Protein AF-A0A2N2RG75-F1 (afdb_monomer_lite)

Foldseek 3Di:
DLLLLLVLLQLLQWADPPQDDQTDGVDDPVVNVVSVVSNVVVLVVLQVVLVVLVVCVVPVPPAFPPLVVLSVQLNVLSVQLVVLVVVPGRLNDLVSQLSNQLSVLSNLLSVLLNVLSVVVRPFPDFDPDPLLVVLVVLLSVLRSLVSSCSSVVSVVPRCSLVVSVVSVVVNLVSLVVLLVLLVVVVDPVLVVLSVQSVVLSVVLVVLSVVCVPDPDRDSVSSSSNSVSSSSNSSSSSNSVSVVRRPPPPPDPDPPPPPDDD

Secondary structure (DSSP, 8-state):
-HHHHHHHHHHHTEE--TTTSPPEE-S-HHHHHHHHHHHHHHHHHHHHHHHHHHHHHHHSPSPPTTHHHHHHHHHHHHHHHHHHGGG-GGG--HHHHHHHHHHHHHHHHHHHHHHHHHHTTT-------SHHHHHHHHHHHHHHHHHHHHHHGGGT--THHHHHHHHHHHHHHHHHHHHHHHHHTT-GGGHHHHHHHHHHHHHHHHHHHHHHH-SS--HHHHHHHHHHHHHHHHHHHHHHHHHTTS---------------

pLDDT: mean 83.81, std 12.92, range [46.47, 97.31]

Radius of gyration: 21.05 Å; chains: 1; bounding box: 67×43×65 Å

Sequence (261 aa):
MAILAASVLLRLSTVVDGGTVPGQSMLPTAAEHTVRMIHRFAATGMGLLGLLAAVFWWRARPLPPGAGAAVAGLLSATVMLAAIGPLTPGYRFTVVTVANVAGGSLLLMFCWWLRESMAVATRTDRSRGVFPFRAFSVFLIHVASGATASALAMGDVRWTAFIHVGTAVPAILIAGGVLRDAHGHGRAAMSSHVAALSLLLPAQILLGLALLVLSTRPVWLGFLHATVSPLLIAALVSVEVRGTGNGNKPWPRPPSPEGPH

Structure (mmCIF, N/CA/C/O backbone):
data_AF-A0A2N2RG75-F1
#
_entry.id   AF-A0A2N2RG75-F1
#
loop_
_atom_site.group_PDB
_atom_site.id
_atom_site.type_symbol
_atom_site.label_atom_id
_atom_site.label_alt_id
_atom_site.label_comp_id
_atom_site.label_asym_id
_atom_site.label_entity_id
_atom_site.label_seq_id
_atom_site.pdbx_PDB_ins_code
_atom_site.Cartn_x
_atom_site.Cartn_y
_atom_site.Cartn_z
_atom_site.occupancy
_atom_site.B_iso_or_equiv
_atom_site.auth_seq_id
_atom_site.auth_comp_id
_atom_site.auth_asym_id
_atom_site.auth_atom_id
_atom_site.pdbx_PDB_model_num
ATOM 1 N N . MET A 1 1 ? 5.087 -6.578 6.071 1.00 81.69 1 MET A N 1
ATOM 2 C CA . MET A 1 1 ? 6.038 -5.765 5.276 1.00 81.69 1 MET A CA 1
ATOM 3 C C . MET A 1 1 ? 6.901 -6.572 4.321 1.00 81.69 1 MET A C 1
ATOM 5 O O . MET A 1 1 ? 6.987 -6.165 3.172 1.00 81.69 1 MET A O 1
ATOM 9 N N . ALA A 1 2 ? 7.469 -7.716 4.726 1.00 81.12 2 ALA A N 1
ATOM 10 C CA . ALA A 1 2 ? 8.324 -8.533 3.852 1.00 81.12 2 ALA A CA 1
ATOM 11 C C . ALA A 1 2 ? 7.711 -8.846 2.470 1.00 81.12 2 ALA A C 1
ATOM 13 O O . ALA A 1 2 ? 8.384 -8.685 1.460 1.00 81.12 2 ALA A O 1
ATOM 14 N N . ILE A 1 3 ? 6.420 -9.204 2.408 1.00 84.62 3 ILE A N 1
ATOM 15 C CA . ILE A 1 3 ? 5.739 -9.533 1.143 1.00 84.62 3 ILE A CA 1
ATOM 16 C C . ILE A 1 3 ? 5.705 -8.361 0.147 1.00 84.62 3 ILE A C 1
ATOM 18 O O . ILE A 1 3 ? 5.951 -8.554 -1.043 1.00 84.62 3 ILE A O 1
ATOM 22 N N . LEU A 1 4 ? 5.445 -7.146 0.649 1.00 83.44 4 LEU A N 1
ATOM 23 C CA . LEU A 1 4 ? 5.349 -5.921 -0.144 1.00 83.44 4 LEU A CA 1
ATOM 24 C C . LEU A 1 4 ? 6.735 -5.461 -0.574 1.00 83.44 4 LEU A C 1
ATOM 26 O O . LEU A 1 4 ? 6.925 -5.170 -1.746 1.00 83.44 4 LEU A O 1
ATOM 30 N N . ALA A 1 5 ? 7.711 -5.477 0.338 1.00 86.31 5 ALA A N 1
ATOM 31 C CA . ALA A 1 5 ? 9.099 -5.164 0.014 1.00 86.31 5 ALA A CA 1
ATOM 32 C C . ALA A 1 5 ? 9.640 -6.110 -1.072 1.00 86.31 5 ALA A C 1
ATOM 34 O O . ALA A 1 5 ? 10.159 -5.653 -2.086 1.00 86.31 5 ALA A O 1
ATOM 35 N N . ALA A 1 6 ? 9.431 -7.422 -0.923 1.00 85.56 6 ALA A N 1
ATOM 36 C CA . ALA A 1 6 ? 9.818 -8.406 -1.932 1.00 85.56 6 ALA A CA 1
ATOM 37 C C . ALA A 1 6 ? 9.113 -8.161 -3.278 1.00 85.56 6 ALA A C 1
ATOM 39 O O . ALA A 1 6 ? 9.756 -8.179 -4.325 1.00 85.56 6 ALA A O 1
ATOM 40 N N . SER A 1 7 ? 7.807 -7.866 -3.260 1.00 85.25 7 SER A N 1
ATOM 41 C CA . SER A 1 7 ? 7.043 -7.569 -4.479 1.00 85.25 7 SER A CA 1
ATOM 42 C C . SER A 1 7 ? 7.520 -6.291 -5.175 1.00 85.25 7 SER A C 1
ATOM 44 O O . SER A 1 7 ? 7.630 -6.266 -6.399 1.00 85.25 7 SER A O 1
ATOM 46 N N . VAL A 1 8 ? 7.802 -5.231 -4.414 1.00 86.31 8 VAL A N 1
ATOM 47 C CA . VAL A 1 8 ? 8.316 -3.956 -4.928 1.00 86.31 8 VAL A CA 1
ATOM 48 C C . VAL A 1 8 ? 9.700 -4.155 -5.531 1.00 86.31 8 VAL A C 1
ATOM 50 O O . VAL A 1 8 ? 9.941 -3.678 -6.637 1.00 86.31 8 VAL A O 1
ATOM 53 N N . LEU A 1 9 ? 10.585 -4.882 -4.845 1.00 87.19 9 LEU A N 1
ATOM 54 C CA . LEU A 1 9 ? 11.937 -5.146 -5.325 1.00 87.19 9 LEU A CA 1
ATOM 55 C C . LEU A 1 9 ? 11.921 -5.937 -6.637 1.00 87.19 9 LEU A C 1
ATOM 57 O O . LEU A 1 9 ? 12.573 -5.522 -7.591 1.00 87.19 9 LEU A O 1
ATOM 61 N N . LEU A 1 10 ? 11.129 -7.014 -6.723 1.00 85.44 10 LEU A N 1
ATOM 62 C CA . LEU A 1 10 ? 10.968 -7.782 -7.965 1.00 85.44 10 LEU A CA 1
ATOM 63 C C . LEU A 1 10 ? 10.432 -6.909 -9.103 1.00 85.44 10 LEU A C 1
ATOM 65 O O . LEU A 1 10 ? 10.919 -6.993 -10.223 1.00 85.44 10 LEU A O 1
ATOM 69 N N . ARG A 1 11 ? 9.445 -6.050 -8.829 1.00 85.69 11 ARG A N 1
ATOM 70 C CA . ARG A 1 11 ? 8.863 -5.171 -9.850 1.00 85.69 11 ARG A CA 1
ATOM 71 C C . ARG A 1 11 ? 9.862 -4.136 -10.356 1.00 85.69 11 ARG A C 1
ATOM 73 O O . ARG A 1 11 ? 10.005 -3.973 -11.558 1.00 85.69 11 ARG A O 1
ATOM 80 N N . LEU A 1 12 ? 10.527 -3.421 -9.449 1.00 85.25 12 LEU A N 1
ATOM 81 C CA . LEU A 1 12 ? 11.439 -2.331 -9.812 1.00 85.25 12 LEU A CA 1
ATOM 82 C C . LEU A 1 12 ? 12.745 -2.821 -10.442 1.00 85.25 12 LEU A C 1
ATOM 84 O O . LEU A 1 12 ? 13.434 -2.034 -11.079 1.00 85.25 12 LEU A O 1
ATOM 88 N N . SER A 1 13 ? 13.079 -4.097 -10.259 1.00 84.31 13 SER A N 1
ATOM 89 C CA . SER A 1 13 ? 14.212 -4.740 -10.922 1.00 84.31 13 SER A CA 1
ATOM 90 C C . SER A 1 13 ? 13.837 -5.437 -12.230 1.00 84.31 13 SER A C 1
ATOM 92 O O . SER A 1 13 ? 14.721 -5.986 -12.871 1.00 84.31 13 SER A O 1
ATOM 94 N N . THR A 1 14 ? 12.567 -5.434 -12.648 1.00 83.25 14 THR A N 1
ATOM 95 C CA . THR A 1 14 ? 12.168 -6.030 -13.930 1.00 83.25 14 THR A CA 1
ATOM 96 C C . THR A 1 14 ? 12.194 -4.982 -15.040 1.00 83.25 14 THR A C 1
ATOM 98 O O . THR A 1 14 ? 11.589 -3.919 -14.897 1.00 83.25 14 THR A O 1
ATOM 101 N N . VAL A 1 15 ? 12.833 -5.306 -16.164 1.00 77.31 15 VAL A N 1
ATOM 102 C CA . VAL A 1 15 ? 12.809 -4.515 -17.404 1.00 77.31 15 VAL A CA 1
ATOM 103 C C . VAL A 1 15 ? 12.063 -5.276 -18.491 1.00 77.31 15 VAL A C 1
ATOM 105 O O . VAL A 1 15 ? 12.163 -6.498 -18.583 1.00 77.31 15 VAL A O 1
ATOM 108 N N . VAL A 1 16 ? 11.279 -4.558 -19.294 1.00 72.75 16 VAL A N 1
ATOM 109 C CA . VAL A 1 16 ? 10.494 -5.122 -20.397 1.00 72.75 16 VAL A CA 1
ATOM 110 C C . VAL A 1 16 ? 11.107 -4.659 -21.716 1.00 72.75 16 VAL A C 1
ATOM 112 O O . VAL A 1 16 ? 11.019 -3.481 -22.046 1.00 72.75 16 VAL A O 1
ATOM 115 N N . ASP A 1 17 ? 11.692 -5.582 -22.478 1.00 63.16 17 ASP A N 1
ATOM 116 C CA . ASP A 1 17 ? 12.144 -5.309 -23.846 1.00 63.16 17 ASP A CA 1
ATOM 117 C C . ASP A 1 17 ? 10.945 -5.345 -24.800 1.00 63.16 17 ASP A C 1
ATOM 119 O O . ASP A 1 17 ? 10.459 -6.415 -25.174 1.00 63.16 17 ASP A O 1
ATOM 123 N N . GLY A 1 18 ? 10.433 -4.166 -25.168 1.00 58.06 18 GLY A N 1
ATOM 124 C CA . GLY A 1 18 ? 9.682 -3.937 -26.412 1.00 58.06 18 GLY A CA 1
ATOM 125 C C . GLY A 1 18 ? 8.426 -4.783 -26.685 1.00 58.06 18 GLY A C 1
ATOM 126 O O . GLY A 1 18 ? 7.936 -4.778 -27.809 1.00 58.06 18 GLY A O 1
ATOM 127 N N . GLY A 1 19 ? 7.881 -5.500 -25.698 1.00 54.41 19 GLY A N 1
ATOM 128 C CA . GLY A 1 19 ? 6.573 -6.167 -25.768 1.00 54.41 19 GLY A CA 1
ATOM 129 C C . GLY A 1 19 ? 6.559 -7.645 -26.185 1.00 54.41 19 GLY A C 1
ATOM 130 O O . GLY A 1 19 ? 5.509 -8.275 -26.068 1.00 54.41 19 GLY A O 1
ATOM 131 N N . THR A 1 20 ? 7.679 -8.238 -26.609 1.00 53.88 20 THR A N 1
ATOM 132 C CA . THR A 1 20 ? 7.712 -9.644 -27.083 1.00 53.88 20 THR A CA 1
ATOM 133 C C . THR A 1 20 ? 8.411 -10.610 -26.127 1.00 53.88 20 THR A C 1
ATOM 135 O O . THR A 1 20 ? 8.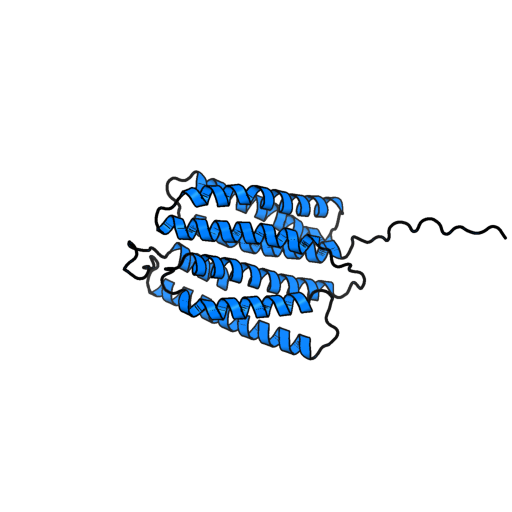051 -11.789 -26.070 1.00 53.88 20 THR A O 1
ATOM 138 N N . VAL A 1 21 ? 9.348 -10.132 -25.306 1.00 56.47 21 VAL A N 1
ATOM 139 C CA . VAL A 1 21 ? 10.108 -10.966 -24.364 1.00 56.47 21 VAL A CA 1
ATOM 140 C C . VAL A 1 21 ? 9.504 -10.833 -22.956 1.00 56.47 21 VAL A C 1
ATOM 142 O O . VAL A 1 21 ? 9.125 -9.733 -22.549 1.00 56.47 21 VAL A O 1
ATOM 145 N N . PRO A 1 22 ? 9.323 -11.930 -22.188 1.00 62.91 22 PRO A N 1
ATOM 146 C CA . PRO A 1 22 ? 8.977 -11.814 -20.769 1.00 62.91 22 PRO A CA 1
ATOM 147 C C . PRO A 1 22 ? 9.988 -10.909 -20.053 1.00 62.91 22 PRO A C 1
ATOM 149 O O . PRO A 1 22 ? 11.185 -11.029 -20.296 1.00 62.91 22 PRO A O 1
ATOM 152 N N . GLY A 1 23 ? 9.501 -10.006 -19.193 1.00 67.50 23 GLY A N 1
ATOM 153 C CA . GLY A 1 23 ? 10.366 -9.045 -18.512 1.00 67.50 23 GLY A CA 1
ATOM 154 C C . GLY A 1 23 ? 11.535 -9.732 -17.803 1.00 67.50 23 GLY A C 1
ATOM 155 O O . GLY A 1 23 ? 11.329 -10.706 -17.072 1.00 67.50 23 GLY A O 1
ATOM 156 N N . GLN A 1 24 ? 12.748 -9.240 -18.047 1.00 77.81 24 GLN A N 1
ATOM 157 C CA . GLN A 1 24 ? 13.974 -9.769 -17.464 1.00 77.81 24 GLN A CA 1
ATOM 158 C C . GLN A 1 24 ? 14.266 -9.060 -16.143 1.00 77.81 24 GLN A C 1
ATOM 160 O O . GLN A 1 24 ? 14.177 -7.838 -16.033 1.00 77.81 24 GLN A O 1
ATOM 165 N N . SER A 1 25 ? 14.597 -9.845 -15.124 1.00 81.62 25 SER A N 1
ATOM 166 C CA . SER A 1 25 ? 15.040 -9.338 -13.828 1.00 81.62 25 SER A CA 1
ATOM 167 C C . SER A 1 25 ? 16.504 -8.903 -13.916 1.00 81.62 25 SER A C 1
ATOM 169 O O . SER A 1 25 ? 17.350 -9.645 -14.402 1.00 81.62 25 SER A O 1
ATOM 171 N N . MET A 1 26 ? 16.807 -7.713 -13.404 1.00 85.94 26 MET A N 1
ATOM 172 C CA . MET A 1 26 ? 18.164 -7.184 -13.237 1.00 85.94 26 MET A CA 1
ATOM 173 C C . MET A 1 26 ? 18.858 -7.713 -11.974 1.00 85.94 26 MET A C 1
ATOM 175 O O . MET A 1 26 ? 20.014 -7.380 -11.716 1.00 85.94 26 MET A O 1
ATOM 179 N N . LEU A 1 27 ? 18.159 -8.488 -11.138 1.00 86.00 27 LEU A N 1
ATOM 180 C CA . LEU A 1 27 ? 18.761 -9.085 -9.949 1.00 86.00 27 LEU A CA 1
ATOM 181 C C . LEU A 1 27 ? 19.634 -10.284 -10.334 1.00 86.00 27 LEU A C 1
ATOM 183 O O .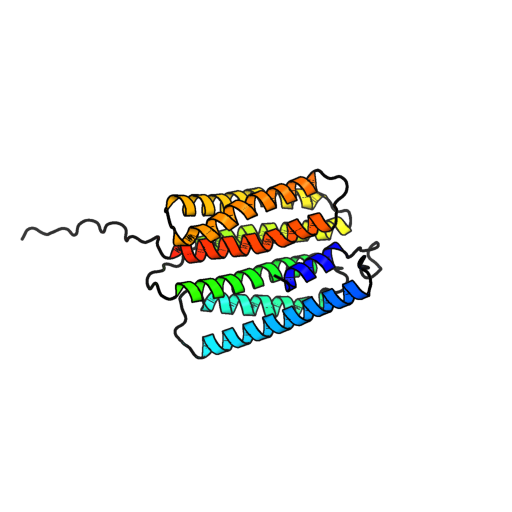 LEU A 1 27 ? 19.261 -11.050 -11.222 1.00 86.00 27 LEU A O 1
ATOM 187 N N . PRO A 1 28 ? 20.732 -10.537 -9.599 1.00 92.12 28 PRO A N 1
ATOM 188 C CA . PRO A 1 28 ? 21.422 -11.817 -9.673 1.00 92.12 28 PRO A CA 1
ATOM 189 C C . PRO A 1 28 ? 20.439 -12.973 -9.440 1.00 92.12 28 PRO A C 1
ATOM 191 O O . PRO A 1 28 ? 19.618 -12.906 -8.522 1.00 92.12 28 PRO A O 1
ATOM 194 N N . THR A 1 29 ? 20.545 -14.055 -10.213 1.00 89.25 29 THR A N 1
ATOM 195 C CA . THR A 1 29 ? 19.612 -15.199 -10.182 1.00 89.25 29 THR A CA 1
ATOM 196 C C . THR A 1 29 ? 19.368 -15.736 -8.766 1.00 89.25 29 THR A C 1
ATOM 198 O O . THR A 1 29 ? 18.226 -15.971 -8.375 1.00 89.25 29 THR A O 1
ATOM 201 N N . ALA A 1 30 ? 20.417 -15.851 -7.943 1.00 91.69 30 ALA A N 1
ATOM 202 C CA . ALA A 1 30 ? 20.289 -16.278 -6.547 1.00 91.69 30 ALA A CA 1
ATOM 203 C C . ALA A 1 30 ? 19.438 -15.311 -5.697 1.00 91.69 30 ALA A C 1
ATOM 205 O O . ALA A 1 30 ? 18.596 -15.747 -4.904 1.00 91.69 30 ALA A O 1
ATOM 206 N N . ALA A 1 31 ? 19.616 -13.999 -5.883 1.00 88.94 31 ALA A N 1
ATOM 207 C CA . ALA A 1 31 ? 18.832 -12.979 -5.194 1.00 88.94 31 ALA A CA 1
ATOM 208 C C . ALA A 1 31 ? 17.373 -13.001 -5.665 1.00 88.94 31 ALA A C 1
ATOM 210 O O . ALA A 1 31 ? 16.462 -12.988 -4.840 1.00 88.94 31 ALA A O 1
ATOM 211 N N . GLU A 1 32 ? 17.133 -13.121 -6.972 1.00 88.06 32 GLU A N 1
ATOM 212 C CA . GLU A 1 32 ? 15.783 -13.241 -7.523 1.00 88.06 32 GLU A CA 1
ATOM 213 C C . GLU A 1 32 ? 15.040 -14.462 -6.963 1.00 88.06 32 GLU A C 1
ATOM 215 O O . GLU A 1 32 ? 13.913 -14.329 -6.478 1.00 88.06 32 GLU A O 1
ATOM 220 N N . HIS A 1 33 ? 15.667 -15.644 -6.973 1.00 89.69 33 HIS A N 1
ATOM 221 C CA . HIS A 1 33 ? 15.074 -16.858 -6.407 1.00 89.69 33 HIS A CA 1
ATOM 222 C C . HIS A 1 33 ? 14.743 -16.691 -4.926 1.00 89.69 33 HIS A C 1
ATOM 224 O O . HIS A 1 33 ? 13.640 -17.044 -4.502 1.00 89.69 33 HIS A O 1
ATOM 230 N N . THR A 1 34 ? 15.659 -16.102 -4.155 1.00 91.00 34 THR A N 1
ATOM 231 C CA . THR A 1 34 ? 15.460 -15.836 -2.726 1.00 91.00 34 THR A CA 1
ATOM 232 C C . THR A 1 34 ? 14.274 -14.900 -2.501 1.00 91.00 34 THR A C 1
ATOM 234 O O . THR A 1 34 ? 13.379 -15.205 -1.714 1.00 91.00 34 THR A O 1
ATOM 237 N N . VAL A 1 35 ? 14.200 -13.786 -3.235 1.00 88.88 35 VAL A N 1
ATOM 238 C CA . VAL A 1 35 ? 13.108 -12.812 -3.094 1.00 88.88 35 VAL A CA 1
ATOM 239 C C . VAL A 1 35 ? 11.766 -13.421 -3.517 1.00 88.88 35 VAL A C 1
ATOM 241 O O . VAL A 1 35 ? 10.764 -13.237 -2.822 1.00 88.88 35 VAL A O 1
ATOM 244 N N . ARG A 1 36 ? 11.729 -14.205 -4.604 1.00 88.94 36 ARG A N 1
ATOM 245 C CA . ARG A 1 36 ? 10.525 -14.944 -5.024 1.00 88.94 36 ARG A CA 1
ATOM 246 C C . ARG A 1 36 ? 10.085 -15.956 -3.968 1.00 88.94 36 ARG A C 1
ATOM 248 O O . ARG A 1 36 ? 8.887 -16.079 -3.719 1.00 88.94 36 ARG A O 1
ATOM 255 N N . MET A 1 37 ? 11.026 -16.657 -3.337 1.00 92.19 37 MET A N 1
ATOM 256 C CA . MET A 1 37 ? 10.738 -17.609 -2.264 1.00 92.19 37 MET A CA 1
ATOM 257 C C . MET A 1 37 ? 10.154 -16.902 -1.036 1.00 92.19 37 MET A C 1
ATOM 259 O O . MET A 1 37 ? 9.091 -17.303 -0.565 1.00 92.19 37 MET A O 1
ATOM 263 N N . ILE A 1 38 ? 10.780 -15.810 -0.579 1.00 91.38 38 ILE A N 1
ATOM 264 C CA . ILE A 1 38 ? 10.284 -14.984 0.535 1.00 91.38 38 ILE A CA 1
ATOM 265 C C . ILE A 1 38 ? 8.869 -14.484 0.239 1.00 91.38 38 ILE A C 1
ATOM 267 O O . ILE A 1 38 ? 7.988 -14.574 1.094 1.00 91.38 38 ILE A O 1
ATOM 271 N N . HIS A 1 39 ? 8.631 -13.986 -0.977 1.00 89.38 39 HIS A N 1
ATOM 272 C CA . HIS A 1 39 ? 7.315 -13.511 -1.384 1.00 89.38 39 HIS A CA 1
ATOM 273 C C . HIS A 1 39 ? 6.266 -14.631 -1.342 1.00 89.38 39 HIS A C 1
ATOM 275 O O . HIS A 1 39 ? 5.213 -14.442 -0.740 1.00 89.38 39 HIS A O 1
ATOM 281 N N . ARG A 1 40 ? 6.558 -15.806 -1.921 1.00 89.69 40 ARG A N 1
ATOM 282 C CA . ARG A 1 40 ? 5.647 -16.966 -1.914 1.00 89.69 40 ARG A CA 1
ATOM 283 C C . ARG A 1 40 ? 5.345 -17.443 -0.499 1.00 89.69 40 ARG A C 1
ATOM 285 O O . ARG A 1 40 ? 4.183 -17.629 -0.160 1.00 89.69 40 ARG A O 1
ATOM 292 N N . PHE A 1 41 ? 6.373 -17.597 0.333 1.00 91.25 41 PHE A N 1
ATOM 293 C CA . PHE A 1 41 ? 6.205 -18.032 1.716 1.00 91.25 41 PHE A CA 1
ATOM 294 C C . PHE A 1 41 ? 5.343 -17.045 2.509 1.00 91.25 41 PHE A C 1
ATOM 296 O O . PHE A 1 41 ? 4.394 -17.443 3.183 1.00 91.25 41 PHE A O 1
ATOM 303 N N . ALA A 1 42 ? 5.617 -15.745 2.367 1.00 89.62 42 ALA A N 1
ATOM 304 C CA . ALA A 1 42 ? 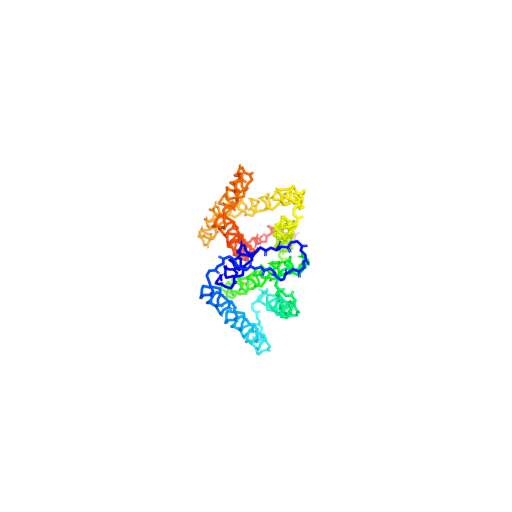4.816 -14.711 3.001 1.00 89.62 42 ALA A CA 1
ATOM 305 C C . ALA A 1 42 ? 3.371 -14.693 2.471 1.00 89.62 42 ALA A C 1
ATOM 307 O O . ALA A 1 42 ? 2.450 -14.536 3.266 1.00 89.62 42 ALA A O 1
ATOM 308 N N . ALA A 1 43 ? 3.151 -14.891 1.166 1.00 88.19 43 ALA A N 1
ATOM 309 C CA . ALA A 1 43 ? 1.813 -14.954 0.570 1.00 88.19 43 ALA A CA 1
ATOM 310 C C . ALA A 1 43 ? 0.998 -16.122 1.131 1.00 88.19 43 ALA A C 1
ATOM 312 O O . ALA A 1 43 ? -0.130 -15.924 1.583 1.00 88.19 43 ALA A O 1
ATOM 313 N N . THR A 1 44 ? 1.596 -17.314 1.182 1.00 90.81 44 THR A N 1
ATOM 314 C CA . THR A 1 44 ? 0.970 -18.504 1.768 1.00 90.81 44 THR A CA 1
ATOM 315 C C . THR A 1 44 ? 0.656 -18.290 3.246 1.00 90.81 44 THR A C 1
ATOM 317 O O . THR A 1 44 ? -0.467 -18.544 3.676 1.00 90.81 44 THR A O 1
ATOM 320 N N . GLY A 1 45 ? 1.611 -17.763 4.019 1.00 91.25 45 GLY A N 1
ATOM 321 C CA . GLY A 1 45 ? 1.404 -17.452 5.434 1.00 91.25 45 GLY A CA 1
ATOM 322 C C . GLY A 1 45 ? 0.256 -16.465 5.654 1.00 91.25 45 GLY A C 1
ATOM 323 O O . GLY A 1 45 ? -0.593 -16.691 6.512 1.00 91.25 45 GLY A O 1
ATOM 324 N N . MET A 1 46 ? 0.171 -15.411 4.836 1.00 89.56 46 MET A N 1
ATOM 325 C CA . MET A 1 46 ? -0.934 -14.451 4.895 1.00 89.56 46 MET A CA 1
ATOM 326 C C . MET A 1 46 ? -2.288 -15.088 4.565 1.00 89.56 46 MET A C 1
ATOM 328 O O . MET A 1 46 ? -3.266 -14.806 5.257 1.00 89.56 46 MET A O 1
ATOM 332 N N . GLY A 1 47 ? -2.345 -15.974 3.566 1.00 89.00 47 GLY A N 1
ATOM 333 C CA . GLY A 1 47 ? -3.560 -16.721 3.236 1.00 89.00 47 GLY A CA 1
ATOM 334 C C . GLY A 1 47 ? -4.030 -17.612 4.389 1.00 89.00 47 GLY A C 1
ATOM 335 O O . GLY A 1 47 ? -5.202 -17.574 4.762 1.00 89.00 47 GLY A O 1
ATOM 336 N N . LEU A 1 48 ? -3.106 -18.346 5.018 1.00 93.19 48 LEU A N 1
ATOM 337 C CA . LEU A 1 48 ? -3.402 -19.180 6.187 1.00 93.19 48 LEU A CA 1
ATOM 338 C C . LEU A 1 48 ? -3.895 -18.349 7.378 1.00 93.19 48 LEU A C 1
ATOM 340 O O . LEU A 1 48 ? -4.893 -18.704 8.002 1.00 93.19 48 LEU A O 1
ATOM 344 N N . LEU A 1 49 ? -3.247 -17.216 7.667 1.00 89.88 49 LEU A N 1
ATOM 345 C CA . LEU A 1 49 ? -3.688 -16.301 8.724 1.00 89.88 49 LEU A CA 1
ATOM 346 C C . LEU A 1 49 ? -5.089 -15.740 8.452 1.00 89.88 49 LEU A C 1
ATOM 348 O O . LEU A 1 49 ? -5.891 -15.638 9.379 1.00 89.88 49 LEU A O 1
ATOM 352 N N . GLY A 1 50 ? -5.406 -15.416 7.195 1.00 89.06 50 GLY A N 1
ATOM 353 C CA . GLY A 1 50 ? -6.741 -14.970 6.800 1.00 89.06 50 GLY A CA 1
ATOM 354 C C . GLY A 1 50 ? -7.814 -16.035 7.026 1.00 89.06 50 GLY A C 1
ATOM 355 O O . GLY A 1 50 ? -8.866 -15.733 7.590 1.00 89.06 50 GLY A O 1
ATOM 356 N N . LEU A 1 51 ? -7.527 -17.290 6.668 1.00 91.12 51 LEU A N 1
ATOM 357 C CA . LEU A 1 51 ? -8.424 -18.420 6.927 1.00 91.12 51 LEU A CA 1
ATOM 358 C C . LEU A 1 51 ? -8.633 -18.650 8.425 1.00 91.12 51 LEU A C 1
ATOM 360 O O . LEU A 1 51 ? -9.771 -18.792 8.871 1.00 91.12 51 LEU A O 1
ATOM 364 N N . LEU A 1 52 ? -7.561 -18.628 9.220 1.00 92.00 52 LEU A N 1
ATOM 365 C CA . LEU A 1 52 ? -7.662 -18.756 10.674 1.00 92.00 52 LEU A CA 1
ATOM 366 C C . LEU A 1 52 ? -8.509 -17.629 11.274 1.00 92.00 52 LEU A C 1
ATOM 368 O O . LEU A 1 52 ? -9.407 -17.901 12.070 1.00 92.00 52 LEU A O 1
ATOM 372 N N . ALA A 1 53 ? -8.288 -16.380 10.856 1.00 87.44 53 ALA A N 1
ATOM 373 C CA . ALA A 1 53 ? -9.090 -15.242 11.298 1.00 87.44 53 ALA A CA 1
ATOM 374 C C . ALA A 1 53 ? -10.581 -15.416 10.956 1.00 87.44 53 ALA A C 1
ATOM 376 O O . ALA A 1 53 ? -11.438 -15.099 11.780 1.00 87.44 53 ALA A O 1
ATOM 377 N N . ALA A 1 54 ? -10.899 -15.973 9.783 1.00 89.25 54 ALA A N 1
ATOM 378 C CA . ALA A 1 54 ? -12.269 -16.287 9.381 1.00 89.25 54 ALA A CA 1
ATOM 379 C C . ALA A 1 54 ? -12.906 -17.378 10.257 1.00 89.25 54 ALA A C 1
ATOM 381 O O . ALA A 1 54 ? -14.052 -17.239 10.682 1.00 89.25 54 ALA A O 1
ATOM 382 N N . VAL A 1 55 ? -12.157 -18.437 10.579 1.00 91.38 55 VAL A N 1
ATOM 383 C CA . VAL A 1 55 ? -12.619 -19.512 11.472 1.00 91.38 55 VAL A CA 1
ATOM 384 C C . VAL A 1 55 ? -12.868 -18.978 12.883 1.00 91.38 55 VAL A C 1
ATOM 386 O O . VAL A 1 55 ? -13.911 -19.269 13.472 1.00 91.38 55 VAL A O 1
ATOM 389 N N . PHE A 1 56 ? -11.956 -18.165 13.422 1.00 88.00 56 PHE A N 1
ATOM 390 C CA . PHE A 1 56 ? -12.149 -17.528 14.727 1.00 88.00 56 PHE A CA 1
ATOM 391 C C . PHE A 1 56 ? -13.338 -16.568 14.719 1.00 88.00 56 PHE A C 1
ATOM 393 O O . PHE A 1 56 ? -14.137 -16.597 15.652 1.00 88.00 56 PHE A O 1
ATOM 400 N N . TRP A 1 57 ? -13.515 -15.779 13.656 1.00 86.38 57 TRP A N 1
ATOM 401 C CA . TRP A 1 57 ? -14.699 -14.934 13.490 1.00 86.38 57 TRP A CA 1
ATOM 402 C C . TRP A 1 57 ? -15.994 -15.752 13.504 1.00 86.38 57 TRP A C 1
ATOM 404 O O . TRP A 1 57 ? -16.966 -15.366 14.157 1.00 86.38 57 TRP A O 1
ATOM 414 N N . TRP A 1 58 ? -16.007 -16.891 12.813 1.00 88.00 58 TRP A N 1
ATOM 415 C CA . TRP A 1 58 ? -17.165 -17.774 12.770 1.00 88.00 58 TRP A CA 1
ATOM 416 C C . TRP A 1 58 ? -17.496 -18.364 14.146 1.00 88.00 58 TRP A C 1
ATOM 418 O O . TRP A 1 58 ? -18.664 -18.403 14.527 1.00 88.00 58 TRP A O 1
ATOM 428 N N . ARG A 1 59 ? -16.474 -18.788 14.904 1.00 90.12 59 ARG A N 1
ATOM 429 C CA . ARG A 1 59 ? -16.643 -19.490 16.187 1.00 90.12 59 ARG A CA 1
ATOM 430 C C . ARG A 1 59 ? -16.850 -18.581 17.402 1.00 90.12 59 ARG A C 1
ATOM 432 O O . ARG A 1 59 ? -17.600 -18.956 18.292 1.00 90.12 59 ARG A O 1
ATOM 439 N N . ALA A 1 60 ? -16.203 -17.420 17.470 1.00 76.69 60 ALA A N 1
ATOM 440 C CA . ALA A 1 60 ? -16.093 -16.618 18.696 1.00 76.69 60 ALA A CA 1
ATOM 441 C C . ALA A 1 60 ? -17.099 -15.451 18.788 1.00 76.69 60 ALA A C 1
ATOM 443 O O . ALA A 1 60 ? -16.796 -14.426 19.396 1.00 76.69 60 ALA A O 1
ATOM 444 N N . ARG A 1 61 ? -18.278 -15.543 18.153 1.00 75.56 61 ARG A N 1
ATOM 445 C CA . ARG A 1 61 ? -19.252 -14.433 18.164 1.00 75.56 61 ARG A CA 1
ATOM 446 C C . ARG A 1 61 ? -19.649 -14.070 19.611 1.00 75.56 61 ARG A C 1
ATOM 448 O O . ARG A 1 61 ? -20.036 -14.982 20.339 1.00 75.56 61 ARG A O 1
ATOM 455 N N . PRO A 1 62 ? -19.629 -12.776 20.011 1.00 77.81 62 PRO A N 1
ATOM 456 C CA . PRO A 1 62 ? -19.442 -11.565 19.191 1.00 77.81 62 PRO A CA 1
ATOM 457 C C . PRO A 1 62 ? -17.988 -11.039 19.091 1.00 77.81 62 PRO A C 1
ATOM 459 O O . PRO A 1 62 ? -17.268 -10.953 20.080 1.00 77.81 62 PRO A O 1
ATOM 462 N N . LEU A 1 63 ? -17.578 -10.604 17.886 1.00 77.19 63 LEU A N 1
ATOM 463 C CA . LEU A 1 63 ? -16.293 -9.918 17.656 1.00 77.19 63 LEU A CA 1
ATOM 464 C C . LEU A 1 63 ? -16.330 -8.430 18.052 1.00 77.19 63 LEU A C 1
ATOM 466 O O . LEU A 1 63 ? -17.395 -7.808 17.979 1.00 77.19 63 LEU A O 1
ATOM 470 N N . PRO A 1 64 ? -15.160 -7.813 18.322 1.00 80.00 64 PRO A N 1
ATOM 471 C CA . PRO A 1 64 ? -15.051 -6.368 18.482 1.00 80.00 64 PRO A CA 1
ATOM 472 C C . PRO A 1 64 ? -15.562 -5.594 17.251 1.00 80.00 64 PRO A C 1
ATOM 474 O O . PRO A 1 64 ? -15.406 -6.057 16.110 1.00 80.00 64 PRO A O 1
ATOM 477 N N . PRO A 1 65 ? -16.122 -4.384 17.433 1.00 76.81 65 PRO A N 1
ATOM 478 C CA . PRO A 1 65 ? -16.571 -3.543 16.329 1.00 76.81 65 PRO A CA 1
ATOM 479 C C . PRO A 1 65 ? -15.484 -3.326 15.263 1.00 76.81 65 PRO A C 1
ATOM 481 O O . PRO A 1 65 ? -14.337 -2.990 15.557 1.00 76.81 65 PRO A O 1
ATOM 484 N N . GLY A 1 66 ? -15.855 -3.515 13.994 1.00 79.62 66 GLY A N 1
ATOM 485 C CA . GLY A 1 66 ? -14.959 -3.346 12.843 1.00 79.62 66 GLY A CA 1
ATOM 486 C C . GLY A 1 66 ? -14.100 -4.570 12.504 1.00 79.62 66 GLY A C 1
ATOM 487 O O . GLY A 1 66 ? -13.732 -4.720 11.341 1.00 79.62 66 GLY A O 1
ATOM 488 N N . ALA A 1 67 ? -13.869 -5.498 13.443 1.00 85.00 67 ALA A N 1
ATOM 489 C CA . ALA A 1 67 ? -13.053 -6.688 13.187 1.00 85.00 67 ALA A CA 1
ATOM 490 C C . ALA A 1 67 ? -13.657 -7.584 12.090 1.00 85.00 67 ALA A C 1
ATOM 492 O O . ALA A 1 67 ? -12.937 -8.038 11.208 1.00 85.00 67 ALA A O 1
ATOM 493 N N . GLY A 1 68 ? -14.984 -7.765 12.068 1.00 87.19 68 GLY A N 1
ATOM 494 C CA . GLY A 1 68 ? -15.655 -8.536 11.011 1.00 87.19 68 GLY A CA 1
ATOM 495 C C . GLY A 1 68 ? -15.481 -7.935 9.608 1.00 87.19 68 GLY A C 1
ATOM 496 O O . GLY A 1 68 ? -15.228 -8.665 8.654 1.00 87.19 68 GLY A O 1
ATOM 497 N N . ALA A 1 69 ? -15.543 -6.604 9.480 1.00 87.31 69 ALA A N 1
ATOM 498 C CA . ALA A 1 69 ? -15.303 -5.924 8.204 1.00 87.31 69 ALA A CA 1
ATOM 499 C C . ALA A 1 69 ? -13.837 -6.058 7.762 1.00 87.31 69 ALA A C 1
ATOM 501 O O . ALA A 1 69 ? -13.572 -6.295 6.585 1.00 87.31 69 ALA A O 1
ATOM 502 N N . ALA A 1 70 ? -12.893 -5.971 8.706 1.00 89.06 70 ALA A N 1
ATOM 503 C CA . ALA A 1 70 ? -11.478 -6.190 8.431 1.00 89.06 70 ALA A CA 1
ATOM 504 C C . ALA A 1 70 ? -11.193 -7.635 7.983 1.00 89.06 70 ALA A C 1
ATOM 506 O O . ALA A 1 70 ? -10.469 -7.831 7.011 1.00 89.06 70 ALA A O 1
ATOM 507 N N . VAL A 1 71 ? -11.806 -8.642 8.619 1.00 91.25 71 VAL A N 1
ATOM 508 C CA . VAL A 1 71 ? -11.698 -10.054 8.202 1.00 91.25 71 VAL A CA 1
ATOM 509 C C . VAL A 1 71 ? -12.278 -10.261 6.802 1.00 91.25 71 VAL A C 1
ATOM 511 O O . VAL A 1 71 ? -11.622 -10.863 5.956 1.00 91.25 71 VAL A O 1
ATOM 514 N N . ALA A 1 72 ? -13.469 -9.726 6.519 1.00 91.00 72 ALA A N 1
ATOM 515 C CA . ALA A 1 72 ? -14.067 -9.824 5.188 1.00 91.00 72 ALA A CA 1
ATOM 516 C C . ALA A 1 72 ? -13.185 -9.163 4.114 1.00 91.00 72 ALA A C 1
ATOM 518 O O . ALA A 1 72 ? -12.928 -9.759 3.071 1.00 91.00 72 ALA A O 1
ATOM 519 N N . GLY A 1 73 ? -12.658 -7.965 4.386 1.00 91.94 73 GLY A N 1
ATOM 520 C CA . GLY A 1 73 ? -11.736 -7.271 3.486 1.00 91.94 73 GLY A CA 1
ATOM 521 C C . GLY A 1 73 ? -10.430 -8.037 3.254 1.00 91.94 73 GLY A C 1
ATOM 522 O O . GLY A 1 73 ? -9.968 -8.136 2.117 1.00 91.94 73 GLY A O 1
ATOM 523 N N . LEU A 1 74 ? -9.869 -8.636 4.308 1.00 93.31 74 LEU A N 1
ATOM 524 C CA . LEU A 1 74 ? -8.673 -9.477 4.243 1.00 93.31 74 LEU A CA 1
ATOM 525 C C . LEU A 1 74 ? -8.874 -10.689 3.323 1.00 93.31 74 LEU A C 1
ATOM 527 O O . LEU A 1 74 ? -8.011 -10.980 2.492 1.00 93.31 74 LEU A O 1
ATOM 531 N N . LEU A 1 75 ? -10.014 -11.376 3.447 1.00 94.00 75 LEU A N 1
ATOM 532 C CA . LEU A 1 75 ? -10.363 -12.517 2.599 1.00 94.00 75 LEU A CA 1
ATOM 533 C C . LEU A 1 75 ? -10.552 -12.085 1.145 1.00 94.00 75 LEU A C 1
ATOM 535 O O . LEU A 1 75 ? -9.946 -12.676 0.255 1.00 94.00 75 LEU A O 1
ATOM 539 N N . SER A 1 76 ? -11.319 -11.019 0.905 1.00 94.06 76 SER A N 1
ATOM 540 C CA . SER A 1 76 ? -11.553 -10.491 -0.442 1.00 94.06 76 SER A CA 1
ATOM 541 C C . SER A 1 76 ? -10.250 -10.084 -1.135 1.00 94.06 76 SER A C 1
ATOM 543 O O . SER A 1 76 ? -10.026 -10.454 -2.286 1.00 94.06 76 SER A O 1
ATOM 545 N N . ALA A 1 77 ? -9.353 -9.383 -0.432 1.00 93.56 77 ALA A N 1
ATOM 546 C CA . ALA A 1 77 ? -8.047 -9.003 -0.969 1.00 93.56 77 ALA A CA 1
ATOM 547 C C . ALA A 1 77 ? -7.167 -10.230 -1.253 1.00 93.56 77 ALA A C 1
ATOM 549 O O . ALA A 1 77 ? -6.540 -10.298 -2.307 1.00 93.56 77 ALA A O 1
ATOM 550 N N . THR A 1 78 ? -7.157 -11.221 -0.356 1.00 93.88 78 THR A N 1
ATOM 551 C CA . THR A 1 78 ? -6.420 -12.481 -0.553 1.00 93.88 78 THR A CA 1
ATOM 552 C C . THR A 1 78 ? -6.918 -13.239 -1.783 1.00 93.88 78 THR A C 1
ATOM 554 O O . THR A 1 78 ? -6.108 -13.646 -2.610 1.00 93.88 78 THR A O 1
ATOM 557 N N . VAL A 1 79 ? -8.236 -13.400 -1.937 1.00 93.75 79 VAL A N 1
ATOM 558 C CA . VAL A 1 79 ? -8.842 -14.096 -3.085 1.00 93.75 79 VAL A CA 1
ATOM 559 C C . VAL A 1 79 ? -8.548 -13.357 -4.386 1.00 93.75 79 VAL A C 1
ATOM 561 O O . VAL A 1 79 ? -8.129 -13.979 -5.359 1.00 93.75 79 VAL A O 1
ATOM 564 N N . MET A 1 80 ? -8.696 -12.029 -4.397 1.00 94.06 80 MET A N 1
ATOM 565 C CA . MET A 1 80 ? -8.355 -11.206 -5.556 1.00 94.06 80 MET A CA 1
ATOM 566 C C . MET A 1 80 ? -6.880 -11.375 -5.949 1.00 94.06 80 MET A C 1
ATOM 568 O O . MET A 1 80 ? -6.587 -11.632 -7.114 1.00 94.06 80 MET A O 1
ATOM 572 N N . LEU A 1 81 ? -5.955 -11.278 -4.985 1.00 91.88 81 LEU A N 1
ATOM 573 C CA . LEU A 1 81 ? -4.517 -11.454 -5.221 1.00 91.88 81 LEU A CA 1
ATOM 574 C C . LEU A 1 81 ? -4.175 -12.870 -5.705 1.00 91.88 81 LEU A C 1
ATOM 576 O O . LEU A 1 81 ? -3.343 -13.029 -6.596 1.00 91.88 81 LEU A O 1
ATOM 580 N N . ALA A 1 82 ? -4.836 -13.896 -5.165 1.00 90.81 82 ALA A N 1
ATOM 581 C CA . ALA A 1 82 ? -4.668 -15.275 -5.611 1.00 90.81 82 ALA A CA 1
ATOM 582 C C . ALA A 1 82 ? -5.152 -15.474 -7.057 1.00 90.81 82 ALA A C 1
ATOM 584 O O . ALA A 1 82 ? -4.482 -16.153 -7.832 1.00 90.81 82 ALA A O 1
ATOM 585 N N . ALA A 1 83 ? -6.266 -14.841 -7.439 1.00 91.12 83 ALA A N 1
ATOM 586 C CA . ALA A 1 83 ? -6.815 -14.920 -8.792 1.00 91.12 83 ALA A CA 1
ATOM 587 C C . ALA A 1 83 ? -5.916 -14.236 -9.837 1.00 91.12 83 ALA A C 1
ATOM 589 O O . ALA A 1 83 ? -5.758 -14.749 -10.943 1.00 91.12 83 ALA A O 1
ATOM 590 N N . ILE A 1 84 ? -5.291 -13.103 -9.495 1.00 89.44 84 ILE A N 1
ATOM 591 C CA . ILE A 1 84 ? -4.387 -12.387 -10.414 1.00 89.44 84 ILE A CA 1
ATOM 592 C C . ILE A 1 84 ? -2.945 -12.915 -10.386 1.00 89.44 84 ILE A C 1
ATOM 594 O O . ILE A 1 84 ? -2.182 -12.661 -11.318 1.00 89.44 84 ILE A O 1
ATOM 598 N N . GLY A 1 85 ? -2.552 -13.647 -9.339 1.00 85.44 85 GLY A N 1
ATOM 599 C CA . GLY A 1 85 ? -1.194 -14.168 -9.145 1.00 85.44 85 GLY A CA 1
ATOM 600 C C . GLY A 1 85 ? -0.620 -14.885 -10.378 1.00 85.44 85 GLY A C 1
ATOM 601 O O . GLY A 1 85 ? 0.464 -14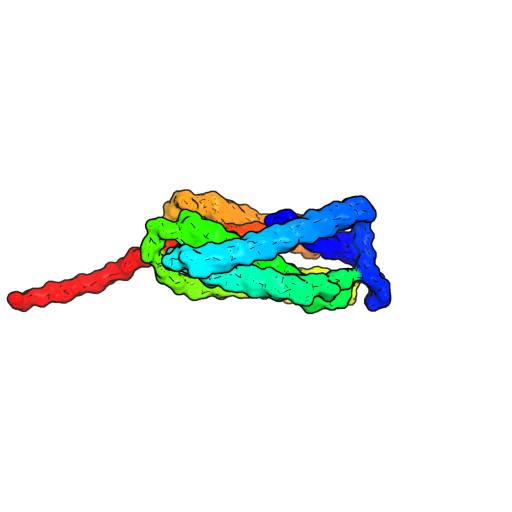.506 -10.833 1.00 85.44 85 GLY A O 1
ATOM 602 N N . PRO A 1 86 ? -1.345 -15.838 -10.997 1.00 85.25 86 PRO A N 1
ATOM 603 C CA . PRO A 1 86 ? -0.910 -16.518 -12.221 1.00 85.25 86 PRO A CA 1
ATOM 604 C C . PRO A 1 86 ? -0.663 -15.595 -13.424 1.00 85.25 86 PRO A C 1
ATOM 606 O O . PRO A 1 86 ? 0.101 -15.957 -14.313 1.00 85.25 86 PRO A O 1
ATOM 609 N N . LEU A 1 87 ? -1.267 -14.402 -13.447 1.00 83.44 87 LEU A N 1
ATOM 610 C CA . LEU A 1 87 ? -1.135 -13.408 -14.523 1.00 83.44 87 LEU A CA 1
ATOM 611 C C . LEU A 1 87 ? 0.013 -12.412 -14.287 1.00 83.44 87 LEU A C 1
ATOM 613 O O . LEU A 1 87 ? 0.309 -11.580 -15.142 1.00 83.44 87 LEU A O 1
ATOM 617 N N . THR A 1 88 ? 0.650 -12.472 -13.116 1.00 76.12 88 THR A N 1
ATOM 618 C CA . THR A 1 88 ? 1.723 -11.554 -12.706 1.00 76.12 88 THR A CA 1
ATOM 619 C C . THR A 1 88 ? 3.092 -11.818 -13.372 1.00 76.12 88 THR A C 1
ATOM 621 O O . THR A 1 88 ? 3.873 -10.866 -13.479 1.00 76.12 88 THR A O 1
ATOM 624 N N . PRO A 1 89 ? 3.451 -13.042 -13.833 1.00 67.56 89 PRO A N 1
ATOM 625 C CA . PRO A 1 89 ? 4.731 -13.277 -14.497 1.00 67.56 89 PRO A CA 1
ATOM 626 C C . PRO A 1 89 ? 4.975 -12.335 -15.685 1.00 67.56 89 PRO A C 1
ATOM 628 O O . PRO A 1 89 ? 4.179 -12.242 -16.617 1.00 67.56 89 PRO A O 1
ATOM 631 N N . GLY A 1 90 ? 6.111 -11.637 -15.641 1.00 62.91 90 GLY A N 1
ATOM 632 C CA . GLY A 1 90 ? 6.569 -10.742 -16.702 1.00 62.91 90 GLY A CA 1
ATOM 633 C C . GLY A 1 90 ? 5.944 -9.346 -16.710 1.00 62.91 90 GLY A C 1
ATOM 634 O O . GLY A 1 90 ? 6.243 -8.608 -17.640 1.00 62.91 90 GLY A O 1
ATOM 635 N N . TYR A 1 91 ? 5.092 -8.988 -15.732 1.00 69.06 91 TYR A N 1
ATOM 636 C CA . TYR A 1 91 ? 4.463 -7.657 -15.594 1.00 69.06 91 TYR A CA 1
ATOM 637 C C . TYR A 1 91 ? 3.867 -7.095 -16.899 1.00 69.06 91 TYR A C 1
ATOM 639 O O . TYR A 1 91 ? 3.773 -5.884 -17.088 1.00 69.06 91 TYR A O 1
ATOM 647 N N . ARG A 1 92 ? 3.439 -7.994 -17.795 1.00 72.06 92 ARG A N 1
ATOM 648 C CA . ARG A 1 92 ? 3.040 -7.675 -19.174 1.00 72.06 92 ARG A CA 1
ATOM 649 C C . ARG A 1 92 ? 1.790 -6.808 -19.242 1.00 72.06 92 ARG A C 1
ATOM 651 O O . ARG A 1 92 ? 1.605 -6.052 -20.186 1.00 72.06 92 ARG A O 1
ATOM 658 N N . PHE A 1 93 ? 0.926 -6.930 -18.240 1.00 83.75 93 PHE A N 1
ATOM 659 C CA . PHE A 1 93 ? -0.351 -6.240 -18.190 1.00 83.75 93 PHE A CA 1
ATOM 660 C C . PHE A 1 93 ? -0.321 -5.165 -17.106 1.00 83.75 93 PHE A C 1
ATOM 662 O O . PHE A 1 93 ? -0.298 -5.475 -15.913 1.00 83.75 93 PHE A O 1
ATOM 669 N N . THR A 1 94 ? -0.400 -3.896 -17.514 1.00 87.38 94 THR A N 1
ATOM 670 C CA . THR A 1 94 ? -0.494 -2.740 -16.606 1.00 87.38 94 THR A CA 1
ATOM 671 C C . THR A 1 94 ? -1.581 -2.941 -15.553 1.00 87.38 94 THR A C 1
ATOM 673 O O . THR A 1 94 ? -1.340 -2.716 -14.369 1.00 87.38 94 THR A O 1
ATOM 676 N N . VAL A 1 95 ? -2.755 -3.436 -15.963 1.00 89.69 95 VAL A N 1
ATOM 677 C CA . VAL A 1 95 ? -3.889 -3.676 -15.059 1.00 89.69 95 VAL A CA 1
ATOM 678 C C . VAL A 1 95 ? -3.564 -4.694 -13.962 1.00 89.69 95 VAL A C 1
ATOM 680 O O . VAL A 1 95 ? -3.930 -4.474 -12.811 1.00 89.69 95 VAL A O 1
ATOM 683 N N . VAL A 1 96 ? -2.813 -5.757 -14.274 1.00 89.69 96 VAL A N 1
ATOM 684 C CA . VAL A 1 96 ? -2.399 -6.769 -13.288 1.00 89.69 96 VAL A CA 1
ATOM 685 C C . VAL A 1 96 ? -1.401 -6.169 -12.304 1.00 89.69 96 VAL A C 1
ATOM 687 O O . VAL A 1 96 ? -1.531 -6.369 -11.098 1.00 89.69 96 VAL A O 1
ATOM 690 N N . THR A 1 97 ? -0.446 -5.369 -12.786 1.00 88.31 97 THR A N 1
ATOM 691 C CA . THR A 1 97 ? 0.511 -4.659 -11.925 1.00 88.31 97 THR A CA 1
ATOM 692 C C . THR A 1 97 ? -0.200 -3.716 -10.958 1.00 88.31 97 THR A C 1
ATOM 694 O O . THR A 1 97 ? 0.089 -3.725 -9.761 1.00 88.31 97 THR A O 1
ATOM 697 N N . VAL A 1 98 ? -1.158 -2.929 -11.451 1.00 91.88 98 VAL A N 1
ATOM 698 C CA . VAL A 1 98 ? -1.950 -2.004 -10.629 1.00 91.88 98 VAL A CA 1
ATOM 699 C C . VAL A 1 98 ? -2.787 -2.768 -9.607 1.00 91.88 98 VAL A C 1
ATOM 701 O O . VAL A 1 98 ? -2.742 -2.436 -8.422 1.00 91.88 98 VAL A O 1
ATOM 704 N N . ALA A 1 99 ? -3.485 -3.824 -10.033 1.00 92.62 99 ALA A N 1
ATOM 705 C CA . ALA A 1 99 ? -4.297 -4.662 -9.155 1.00 92.62 99 ALA A CA 1
ATOM 706 C C . ALA A 1 99 ? -3.461 -5.346 -8.065 1.00 92.62 99 ALA A C 1
ATOM 708 O O . ALA A 1 99 ? -3.892 -5.402 -6.916 1.00 92.62 99 ALA A O 1
ATOM 709 N N . ASN A 1 100 ? -2.249 -5.807 -8.384 1.00 91.38 100 ASN A N 1
ATOM 710 C CA . ASN A 1 100 ? -1.352 -6.424 -7.409 1.00 91.38 100 ASN A CA 1
ATOM 711 C C . ASN A 1 100 ? -0.887 -5.417 -6.346 1.00 91.38 100 ASN A C 1
ATOM 713 O O . ASN A 1 100 ? -0.904 -5.706 -5.152 1.00 91.38 100 ASN A O 1
ATOM 717 N N . VAL A 1 101 ? -0.535 -4.196 -6.756 1.00 91.81 101 VAL A N 1
ATOM 718 C CA . VAL A 1 101 ? -0.104 -3.145 -5.821 1.00 91.81 101 VAL A CA 1
ATOM 719 C C . VAL A 1 101 ? -1.263 -2.673 -4.950 1.00 91.81 101 VAL A C 1
ATOM 721 O O . VAL A 1 101 ? -1.134 -2.628 -3.728 1.00 91.81 101 VAL A O 1
ATOM 724 N N . ALA A 1 102 ? -2.405 -2.356 -5.561 1.00 93.62 102 ALA A N 1
ATOM 725 C CA . ALA A 1 102 ? -3.601 -1.933 -4.842 1.00 93.62 102 ALA A CA 1
ATOM 726 C C . ALA A 1 102 ? -4.102 -3.040 -3.901 1.00 93.62 102 ALA A C 1
ATOM 728 O O . ALA A 1 102 ? -4.388 -2.778 -2.734 1.00 93.62 102 ALA A O 1
ATOM 729 N N . GLY A 1 103 ? -4.132 -4.287 -4.376 1.00 93.00 103 GLY A N 1
ATOM 730 C CA . GLY A 1 103 ? -4.503 -5.460 -3.592 1.00 93.00 103 GLY A CA 1
ATOM 731 C C . GLY A 1 103 ? -3.565 -5.717 -2.423 1.00 93.00 103 GLY A C 1
ATOM 732 O O . GLY A 1 103 ? -4.033 -5.950 -1.313 1.00 93.00 103 GLY A O 1
ATOM 733 N N . GLY A 1 104 ? -2.251 -5.610 -2.630 1.00 92.81 104 GLY A N 1
ATOM 734 C CA . GLY A 1 104 ? -1.262 -5.730 -1.560 1.00 92.81 104 GLY A CA 1
ATOM 735 C C . GLY A 1 104 ? -1.413 -4.639 -0.495 1.00 92.81 104 GLY A C 1
ATOM 736 O O . GLY A 1 104 ? -1.339 -4.929 0.702 1.00 92.81 104 GLY A O 1
ATOM 737 N N . SER A 1 105 ? -1.680 -3.399 -0.911 1.00 93.25 105 SER A N 1
ATOM 738 C CA . SER A 1 105 ? -1.965 -2.285 0.001 1.00 93.25 105 SER A CA 1
ATOM 739 C C . SER A 1 105 ? -3.260 -2.491 0.786 1.00 93.25 105 SER A C 1
ATOM 741 O O . SER A 1 105 ? -3.274 -2.273 1.997 1.00 93.25 105 SER A O 1
ATOM 743 N N . LEU A 1 106 ? -4.325 -2.966 0.132 1.00 93.50 106 LEU A N 1
ATOM 744 C CA . LEU A 1 106 ? -5.584 -3.334 0.787 1.00 93.50 106 LEU A CA 1
ATOM 745 C C . LEU A 1 106 ? -5.389 -4.467 1.792 1.00 93.50 106 LEU A C 1
ATOM 747 O O . LEU A 1 106 ? -5.880 -4.382 2.914 1.00 93.50 106 LEU A O 1
ATOM 751 N N . LEU A 1 107 ? -4.646 -5.509 1.414 1.00 93.69 107 LEU A N 1
ATOM 752 C CA . LEU A 1 107 ? -4.357 -6.635 2.290 1.00 93.69 107 LEU A CA 1
ATOM 753 C C . LEU A 1 107 ? -3.670 -6.148 3.570 1.00 93.69 107 LEU A C 1
ATOM 755 O O . LEU A 1 107 ? -4.148 -6.431 4.666 1.00 93.69 107 LEU A O 1
ATOM 759 N N . LEU A 1 108 ? -2.606 -5.348 3.439 1.00 92.56 108 LEU A N 1
ATOM 760 C CA . LEU A 1 108 ? -1.923 -4.757 4.589 1.00 92.56 108 LEU A CA 1
ATOM 761 C C . LEU A 1 108 ? -2.865 -3.892 5.431 1.00 92.56 108 LEU A C 1
ATOM 763 O O . LEU A 1 108 ? -2.863 -4.017 6.655 1.00 92.56 108 LEU A O 1
ATOM 767 N N . MET A 1 109 ? -3.653 -3.030 4.786 1.00 92.94 109 MET A N 1
ATOM 768 C CA . MET A 1 109 ? -4.619 -2.160 5.452 1.00 92.94 109 MET A CA 1
ATOM 769 C C . MET A 1 109 ? -5.579 -2.975 6.321 1.00 92.94 109 MET A C 1
ATOM 771 O O . MET A 1 109 ? -5.743 -2.665 7.498 1.00 92.94 109 MET A O 1
ATOM 775 N N . PHE A 1 110 ? -6.171 -4.043 5.780 1.00 93.12 110 PHE A N 1
ATOM 776 C CA . PHE A 1 110 ? -7.105 -4.892 6.517 1.00 93.12 110 PHE A CA 1
ATOM 777 C C . PHE A 1 110 ? -6.426 -5.710 7.617 1.00 93.12 110 PHE A C 1
ATOM 779 O O . PHE A 1 110 ? -6.996 -5.839 8.699 1.00 93.12 110 PHE A O 1
ATOM 786 N N . CYS A 1 111 ? -5.196 -6.195 7.409 1.00 92.88 111 CYS A N 1
ATOM 787 C CA . CYS A 1 111 ? -4.414 -6.816 8.484 1.00 92.88 111 CYS A CA 1
ATOM 788 C C . CYS A 1 111 ? -4.187 -5.849 9.645 1.00 92.88 111 CYS A C 1
ATOM 790 O O . CYS A 1 111 ? -4.350 -6.210 10.811 1.00 92.88 111 CYS A O 1
ATOM 792 N N . TRP A 1 112 ? -3.789 -4.619 9.321 1.00 92.50 112 TRP A N 1
ATOM 793 C CA . TRP A 1 112 ? -3.490 -3.607 10.321 1.00 92.50 112 TRP A CA 1
ATOM 794 C C . TRP A 1 112 ? -4.757 -3.146 11.032 1.00 92.50 112 TRP A C 1
ATOM 796 O O . TRP A 1 112 ? -4.768 -3.038 12.253 1.00 92.50 112 TRP A O 1
ATOM 806 N N . TRP A 1 113 ? -5.851 -2.974 10.291 1.00 91.06 113 TRP A N 1
ATOM 807 C CA . TRP A 1 113 ? -7.153 -2.656 10.862 1.00 91.06 113 TRP A CA 1
ATOM 808 C C . TRP A 1 113 ? -7.593 -3.759 11.818 1.00 91.06 113 TRP A C 1
ATOM 810 O O . TRP A 1 113 ? -7.919 -3.466 12.963 1.00 91.06 113 TRP A O 1
ATOM 820 N N . LEU A 1 114 ? -7.517 -5.029 11.415 1.00 90.38 114 LEU A N 1
ATOM 821 C CA . LEU A 1 114 ? -7.856 -6.142 12.297 1.00 90.38 114 LEU A CA 1
ATOM 822 C C . LEU A 1 114 ? -7.021 -6.107 13.584 1.00 90.38 114 LEU A C 1
ATOM 824 O O . LEU A 1 114 ? -7.585 -6.176 14.675 1.00 90.38 114 LEU A O 1
ATOM 828 N N . ARG A 1 115 ? -5.700 -5.916 13.475 1.00 91.44 115 ARG A N 1
ATOM 829 C CA . ARG A 1 115 ? -4.805 -5.765 14.633 1.00 91.44 115 ARG A CA 1
ATOM 830 C C . ARG A 1 115 ? -5.257 -4.633 15.560 1.00 91.44 115 ARG A C 1
ATOM 832 O O . ARG A 1 115 ? -5.346 -4.837 16.769 1.00 91.44 115 ARG A O 1
ATOM 839 N N . GLU A 1 116 ? -5.539 -3.453 15.017 1.00 88.31 116 GLU A N 1
ATOM 840 C CA . GLU A 1 116 ? -5.948 -2.284 15.804 1.00 88.31 116 GLU A CA 1
ATOM 841 C C . GLU A 1 116 ? -7.336 -2.461 16.432 1.00 88.31 116 GLU A C 1
ATOM 843 O O . GLU A 1 116 ? -7.538 -2.120 17.597 1.00 88.31 116 GLU A O 1
ATOM 848 N N . SER A 1 117 ? -8.286 -3.057 15.709 1.00 85.00 117 SER A N 1
ATOM 849 C CA . SER A 1 117 ? -9.617 -3.387 16.229 1.00 85.00 117 SER A CA 1
ATOM 850 C C . SER A 1 117 ? -9.545 -4.356 17.409 1.00 85.00 117 SER A C 1
ATOM 852 O O . SER A 1 117 ? -10.268 -4.169 18.385 1.00 85.00 117 SER A O 1
ATOM 854 N N . MET A 1 118 ? -8.651 -5.348 17.357 1.00 85.81 118 MET A N 1
ATOM 855 C CA . MET A 1 118 ? -8.435 -6.280 18.469 1.00 85.81 118 MET A CA 1
ATOM 856 C C . MET A 1 118 ? -7.733 -5.605 19.654 1.00 85.81 118 MET A C 1
ATOM 858 O O . MET A 1 118 ? -8.093 -5.850 20.801 1.00 85.81 118 MET A O 1
ATOM 862 N N . ALA A 1 119 ? -6.775 -4.710 19.396 1.00 84.88 119 ALA A N 1
ATOM 863 C CA . ALA A 1 119 ? -6.037 -4.004 20.444 1.00 84.88 119 ALA A CA 1
ATOM 864 C C . ALA A 1 119 ? -6.882 -2.972 21.217 1.00 84.88 119 ALA A C 1
ATOM 866 O O . ALA A 1 119 ? -6.520 -2.603 22.332 1.00 84.88 119 ALA A O 1
ATOM 867 N N . VAL A 1 120 ? -7.983 -2.481 20.635 1.00 75.94 120 VAL A N 1
ATOM 868 C CA . VAL A 1 120 ? -8.845 -1.443 21.239 1.00 75.94 120 VAL A CA 1
ATOM 869 C C . VAL A 1 120 ? -10.199 -1.996 21.721 1.00 75.94 120 VAL A C 1
ATOM 871 O O . VAL A 1 120 ? -11.051 -1.236 22.173 1.00 75.94 120 VAL A O 1
ATOM 874 N N . ALA A 1 121 ? -10.405 -3.316 21.670 1.00 59.81 121 ALA A N 1
ATOM 875 C CA . ALA A 1 121 ? -11.675 -3.996 21.955 1.00 59.81 121 ALA A CA 1
ATOM 876 C C . ALA A 1 121 ? -12.290 -3.743 23.353 1.00 59.81 121 ALA A C 1
ATOM 878 O O . ALA A 1 121 ? -13.426 -4.135 23.593 1.00 59.81 121 ALA A O 1
ATOM 879 N N . THR A 1 122 ? -11.591 -3.063 24.265 1.00 56.31 122 THR A N 1
ATOM 880 C CA . THR A 1 122 ? -12.065 -2.742 25.621 1.00 56.31 122 THR A CA 1
ATOM 881 C C . THR A 1 122 ? -12.944 -1.488 25.725 1.00 56.31 122 THR A C 1
ATOM 883 O O . THR A 1 122 ? -13.382 -1.162 26.824 1.00 56.31 122 THR A O 1
ATOM 886 N N . ARG A 1 123 ? -13.225 -0.763 24.629 1.00 55.50 123 ARG A N 1
ATOM 887 C CA . ARG A 1 123 ? -14.063 0.457 24.660 1.00 55.50 123 ARG A CA 1
ATOM 888 C C . ARG A 1 123 ? -15.385 0.258 23.919 1.00 55.50 123 ARG A C 1
ATOM 890 O O . ARG A 1 123 ? -15.404 0.121 22.699 1.00 55.50 123 ARG A O 1
ATOM 897 N N . THR A 1 124 ? -16.477 0.254 24.678 1.00 51.41 124 THR A N 1
ATOM 898 C CA . THR A 1 124 ? -17.847 -0.090 24.259 1.00 51.41 124 THR A CA 1
ATOM 899 C C . THR A 1 124 ? -18.572 0.971 23.425 1.00 51.41 124 THR A C 1
ATOM 901 O O . THR A 1 124 ? -19.569 0.637 22.796 1.00 51.41 124 THR A O 1
ATOM 904 N N . ASP A 1 125 ? -18.061 2.199 23.320 1.00 52.81 125 ASP A N 1
ATOM 905 C CA . ASP A 1 125 ? -18.711 3.275 22.560 1.00 52.81 125 ASP A CA 1
ATOM 906 C C . ASP A 1 125 ? -17.920 3.648 21.302 1.00 52.81 125 ASP A C 1
ATOM 908 O O . ASP A 1 125 ? -17.001 4.470 21.332 1.00 52.81 125 ASP A O 1
ATOM 912 N N . ARG A 1 126 ? -18.284 3.065 20.154 1.00 54.81 126 ARG A N 1
ATOM 913 C CA . ARG A 1 126 ? -17.804 3.538 18.845 1.00 54.81 126 ARG A CA 1
ATOM 914 C C . ARG A 1 126 ? -18.928 3.644 17.830 1.00 54.81 126 ARG A C 1
ATOM 916 O O . ARG A 1 126 ? -19.447 2.636 17.354 1.00 54.81 126 ARG A O 1
ATOM 923 N N . SER A 1 127 ? -19.230 4.876 17.423 1.00 47.91 127 SER A N 1
ATOM 924 C CA . SER A 1 127 ? -19.939 5.122 16.172 1.00 47.91 127 SER A CA 1
ATOM 925 C C . SER A 1 127 ? -18.994 4.827 14.999 1.00 47.91 127 SER A C 1
ATOM 927 O O . SER A 1 127 ? -17.796 5.121 15.032 1.00 47.91 127 SER A O 1
ATOM 929 N N . ARG A 1 128 ? -19.519 4.178 13.957 1.00 53.16 128 ARG A N 1
ATOM 930 C CA . ARG A 1 128 ? -18.783 3.925 12.714 1.00 53.16 128 ARG A CA 1
ATOM 931 C C . ARG A 1 128 ? -18.610 5.256 11.983 1.00 53.16 128 ARG A C 1
ATOM 933 O O . ARG A 1 128 ? -19.531 5.705 11.308 1.00 53.16 128 ARG A O 1
ATOM 940 N N . GLY A 1 129 ? -17.451 5.894 12.111 1.00 51.12 129 GLY A N 1
ATOM 941 C CA . GLY A 1 129 ? -17.118 7.034 11.260 1.00 51.12 129 GLY A CA 1
ATOM 942 C C . GLY A 1 129 ? -17.112 6.605 9.787 1.00 51.12 129 GLY A C 1
ATOM 943 O O . GLY A 1 129 ? -16.468 5.624 9.432 1.00 51.12 129 GLY A O 1
ATOM 944 N N . VAL A 1 130 ? -17.818 7.337 8.921 1.00 52.41 130 VAL A N 1
ATOM 945 C CA . VAL A 1 130 ? -17.769 7.186 7.445 1.00 52.41 130 VAL A CA 1
ATOM 946 C C . VAL A 1 130 ? -16.437 7.712 6.873 1.00 52.41 130 VAL A C 1
ATOM 948 O O . VAL A 1 130 ? -16.022 7.364 5.768 1.00 52.41 130 VAL A O 1
ATOM 951 N N . PHE A 1 131 ? -15.746 8.540 7.654 1.00 53.28 131 PHE A N 1
ATOM 952 C CA . PHE A 1 131 ? -14.488 9.207 7.332 1.00 53.28 131 PHE A CA 1
ATOM 953 C C . PHE A 1 131 ? -13.314 8.275 6.947 1.00 53.28 131 PHE A C 1
ATOM 955 O O . PHE A 1 131 ? -12.737 8.511 5.880 1.00 53.28 131 PHE A O 1
ATOM 962 N N . PRO A 1 132 ? -13.004 7.180 7.680 1.00 68.06 132 PRO A N 1
ATOM 963 C CA . PRO A 1 132 ? -11.912 6.267 7.331 1.00 68.06 132 PRO A CA 1
ATOM 964 C C . PRO A 1 132 ? -12.031 5.719 5.908 1.00 68.06 132 PRO A C 1
ATOM 966 O O . PRO A 1 132 ? -11.056 5.704 5.164 1.00 68.06 132 PRO A O 1
ATOM 969 N N . PHE A 1 133 ? -13.236 5.345 5.470 1.00 74.62 133 PHE A N 1
ATOM 970 C CA . PHE A 1 133 ? -13.429 4.771 4.137 1.00 74.62 133 PHE A CA 1
ATOM 971 C C . PHE A 1 133 ? -13.065 5.751 3.011 1.00 74.62 133 PHE A C 1
ATOM 973 O O . PHE A 1 133 ? -12.453 5.357 2.017 1.00 74.62 133 PHE A O 1
ATOM 980 N N . ARG A 1 134 ? -13.393 7.040 3.171 1.00 79.56 134 ARG A N 1
ATOM 981 C CA . ARG A 1 134 ? -13.071 8.074 2.175 1.00 79.56 134 ARG A CA 1
ATOM 982 C C . ARG A 1 134 ? -11.573 8.357 2.127 1.00 79.56 134 ARG A C 1
ATOM 984 O O . ARG A 1 134 ? -11.009 8.397 1.035 1.00 79.56 134 ARG A O 1
ATOM 991 N N . ALA A 1 135 ? -10.931 8.488 3.289 1.00 83.25 135 ALA A N 1
ATOM 992 C CA . ALA A 1 135 ? -9.491 8.713 3.371 1.00 83.25 135 ALA A CA 1
ATOM 993 C C . ALA A 1 135 ? -8.699 7.564 2.732 1.00 83.25 135 ALA A C 1
ATOM 995 O O . ALA A 1 135 ? -7.820 7.800 1.900 1.00 83.25 135 ALA A O 1
ATOM 996 N N . PHE A 1 136 ? -9.074 6.317 3.036 1.00 85.25 136 PHE A N 1
ATOM 997 C CA . PHE A 1 136 ? -8.455 5.144 2.419 1.00 85.25 136 PHE A CA 1
ATOM 998 C C . PHE A 1 136 ? -8.723 5.054 0.923 1.00 85.25 136 PHE A C 1
ATOM 1000 O O . PHE A 1 136 ? -7.812 4.704 0.182 1.00 85.25 136 PHE A O 1
ATOM 1007 N N . SER A 1 137 ? -9.925 5.403 0.460 1.00 89.44 137 SER A N 1
ATOM 1008 C CA . SER A 1 137 ? -10.244 5.386 -0.972 1.00 89.44 137 SER A CA 1
ATOM 1009 C C . SER A 1 137 ? -9.353 6.352 -1.752 1.00 89.44 137 SER A C 1
ATOM 1011 O O . SER A 1 137 ? -8.776 5.968 -2.766 1.00 89.44 137 SER A O 1
ATOM 1013 N N . VAL A 1 138 ? -9.170 7.580 -1.255 1.00 91.38 138 VAL A N 1
ATOM 1014 C CA . VAL A 1 138 ? -8.277 8.560 -1.895 1.00 91.38 138 VAL A CA 1
ATOM 1015 C C . VAL A 1 138 ? -6.829 8.078 -1.877 1.00 91.38 138 VAL A C 1
ATOM 1017 O O . VAL A 1 138 ? -6.145 8.151 -2.897 1.00 91.38 138 VAL A O 1
ATOM 1020 N N . PHE A 1 139 ? -6.368 7.530 -0.751 1.00 91.44 139 PHE A N 1
ATOM 1021 C CA . PHE A 1 139 ? -5.008 7.008 -0.658 1.00 91.44 139 PHE A CA 1
ATOM 1022 C C . PHE A 1 139 ? -4.788 5.808 -1.592 1.00 91.44 139 PHE A C 1
ATOM 1024 O O . PHE A 1 139 ? -3.757 5.714 -2.255 1.00 91.44 139 PHE A O 1
ATOM 1031 N N . LEU A 1 140 ? -5.773 4.917 -1.712 1.00 93.12 140 LEU A N 1
ATOM 1032 C CA . LEU A 1 140 ? -5.724 3.775 -2.618 1.00 93.12 140 LEU A CA 1
ATOM 1033 C C . LEU A 1 140 ? -5.705 4.217 -4.083 1.00 93.12 140 LEU A C 1
ATOM 1035 O O . LEU A 1 140 ? -4.928 3.668 -4.860 1.00 93.12 140 LEU A O 1
ATOM 1039 N N . ILE A 1 141 ? -6.498 5.228 -4.451 1.00 95.12 141 ILE A N 1
ATOM 1040 C CA . ILE A 1 141 ? -6.464 5.838 -5.788 1.00 95.12 141 ILE A CA 1
ATOM 1041 C C . ILE A 1 141 ? -5.073 6.412 -6.074 1.00 95.12 141 ILE A C 1
ATOM 1043 O O . ILE A 1 141 ? -4.537 6.189 -7.156 1.00 95.12 141 ILE A O 1
ATOM 1047 N N . HIS A 1 142 ? -4.459 7.097 -5.107 1.00 95.94 142 HIS A N 1
ATOM 1048 C CA . HIS A 1 142 ? -3.105 7.631 -5.254 1.00 95.94 142 HIS A CA 1
ATOM 1049 C C . HIS A 1 142 ? -2.039 6.526 -5.401 1.00 95.94 142 HIS A C 1
ATOM 1051 O O . HIS A 1 142 ? -1.141 6.617 -6.238 1.00 95.94 142 HIS A O 1
ATOM 1057 N N . VAL A 1 143 ? -2.152 5.438 -4.636 1.00 94.81 143 VAL A N 1
ATOM 1058 C CA . VAL A 1 143 ? -1.262 4.274 -4.770 1.00 94.81 143 VAL A CA 1
ATOM 1059 C C . VAL A 1 143 ? -1.447 3.588 -6.125 1.00 94.81 143 VAL A C 1
ATOM 1061 O O . VAL A 1 143 ? -0.462 3.250 -6.785 1.00 94.81 143 VAL A O 1
ATOM 1064 N N . ALA A 1 144 ? -2.694 3.409 -6.564 1.00 95.12 144 ALA A N 1
ATOM 1065 C CA . ALA A 1 144 ? -3.016 2.824 -7.859 1.00 95.12 144 ALA A CA 1
ATOM 1066 C C . ALA A 1 144 ? -2.506 3.702 -9.009 1.00 95.12 144 ALA A C 1
ATOM 1068 O O . ALA A 1 144 ? -1.897 3.178 -9.937 1.00 95.12 144 ALA A O 1
ATOM 1069 N N . SER A 1 145 ? -2.661 5.029 -8.928 1.00 96.19 145 SER A N 1
ATOM 1070 C CA . SER A 1 145 ? -2.121 5.959 -9.928 1.00 96.19 145 SER A CA 1
ATOM 1071 C C . SER A 1 145 ? -0.592 5.894 -9.998 1.00 96.19 145 SER A C 1
ATOM 1073 O O . SER A 1 145 ? -0.033 5.922 -11.093 1.00 96.19 145 SER A O 1
ATOM 1075 N N . GLY A 1 146 ? 0.090 5.713 -8.860 1.00 93.88 146 GLY A N 1
ATOM 1076 C CA . GLY A 1 146 ? 1.542 5.517 -8.805 1.00 93.88 146 GLY A CA 1
ATOM 1077 C C . GLY A 1 146 ? 1.985 4.191 -9.418 1.00 93.88 146 GLY A C 1
ATOM 1078 O O . GLY A 1 146 ? 2.956 4.143 -10.174 1.00 93.88 146 GLY A O 1
ATOM 1079 N N . ALA A 1 147 ? 1.238 3.115 -9.160 1.00 92.50 147 ALA A N 1
ATOM 1080 C CA . ALA A 1 147 ? 1.459 1.824 -9.807 1.00 92.50 147 ALA A CA 1
ATOM 1081 C C . ALA A 1 147 ? 1.261 1.911 -11.327 1.00 92.50 147 ALA A C 1
ATOM 1083 O O . ALA A 1 147 ? 2.091 1.395 -12.076 1.00 92.50 147 ALA A O 1
ATOM 1084 N N . THR A 1 148 ? 0.216 2.611 -11.777 1.00 93.69 148 THR A N 1
ATOM 1085 C CA . THR A 1 148 ? -0.058 2.872 -13.194 1.00 93.69 148 THR A CA 1
ATOM 1086 C C . THR A 1 148 ? 1.082 3.658 -13.826 1.00 93.69 148 THR A C 1
ATOM 1088 O O . THR A 1 148 ? 1.607 3.241 -14.853 1.00 93.69 148 THR A O 1
ATOM 1091 N N . ALA A 1 149 ? 1.519 4.750 -13.191 1.00 92.38 149 ALA A N 1
ATOM 1092 C CA . ALA A 1 149 ? 2.620 5.565 -13.685 1.00 92.38 149 ALA A CA 1
ATOM 1093 C C . ALA A 1 149 ? 3.928 4.769 -13.780 1.00 92.38 149 ALA A C 1
ATOM 1095 O O . ALA A 1 149 ? 4.634 4.877 -14.777 1.00 92.38 149 ALA A O 1
ATOM 1096 N N . SER A 1 150 ? 4.230 3.930 -12.784 1.00 89.00 150 SER A N 1
ATOM 1097 C CA . SER A 1 150 ? 5.412 3.063 -12.803 1.00 89.00 150 SER A CA 1
ATOM 1098 C C . SER A 1 150 ? 5.347 2.001 -13.900 1.00 89.00 150 SER A C 1
ATOM 1100 O O . SER A 1 150 ? 6.372 1.718 -14.508 1.00 89.00 150 SER A O 1
ATOM 1102 N N . ALA A 1 151 ? 4.182 1.396 -14.130 1.00 88.12 151 ALA A N 1
ATOM 1103 C CA . ALA A 1 151 ? 4.017 0.351 -15.135 1.00 88.12 151 ALA A CA 1
ATOM 1104 C C . ALA A 1 151 ? 4.051 0.922 -16.561 1.00 88.12 151 ALA A C 1
ATOM 1106 O O . ALA A 1 151 ? 4.698 0.360 -17.434 1.00 88.12 151 ALA A O 1
ATOM 1107 N N . LEU A 1 152 ? 3.395 2.059 -16.795 1.00 88.94 152 LEU A N 1
ATOM 1108 C CA . LEU A 1 152 ? 3.358 2.712 -18.105 1.00 88.94 152 LEU A CA 1
ATOM 1109 C C . LEU A 1 152 ? 4.678 3.402 -18.468 1.00 88.94 152 LEU A C 1
ATOM 1111 O O . LEU A 1 152 ? 5.029 3.460 -19.644 1.00 88.94 152 LEU A O 1
ATOM 1115 N N . ALA A 1 153 ? 5.459 3.833 -17.473 1.00 85.44 153 ALA A N 1
ATOM 1116 C CA . ALA A 1 153 ? 6.809 4.337 -17.704 1.00 85.44 153 ALA A CA 1
ATOM 1117 C C . ALA A 1 153 ? 7.753 3.281 -18.308 1.00 85.44 153 ALA A C 1
ATOM 1119 O O . ALA A 1 153 ? 8.717 3.666 -18.960 1.00 85.44 153 ALA A O 1
ATOM 1120 N N . MET A 1 154 ? 7.480 1.980 -18.127 1.00 81.81 154 MET A N 1
ATOM 1121 C CA . MET A 1 154 ? 8.242 0.905 -18.784 1.00 81.81 154 MET A CA 1
ATOM 1122 C C . MET A 1 154 ? 8.004 0.858 -20.301 1.00 81.81 154 MET A C 1
ATOM 1124 O O . MET A 1 154 ? 8.843 0.340 -21.022 1.00 81.81 154 MET A O 1
ATOM 1128 N N . GLY A 1 155 ? 6.878 1.395 -20.781 1.00 80.31 155 GLY A N 1
ATOM 1129 C CA . GLY A 1 155 ? 6.557 1.539 -22.205 1.00 80.31 155 GLY A CA 1
ATOM 1130 C C . GLY A 1 155 ? 6.681 2.980 -22.702 1.00 80.31 155 GLY A C 1
ATOM 1131 O O . GLY A 1 155 ? 5.922 3.378 -23.579 1.00 80.31 155 GLY A O 1
ATOM 1132 N N . ASP A 1 156 ? 7.548 3.789 -22.081 1.00 82.00 156 ASP A N 1
ATOM 1133 C CA . ASP A 1 156 ? 7.799 5.205 -22.404 1.00 82.00 156 ASP A CA 1
ATOM 1134 C C . ASP A 1 156 ? 6.596 6.165 -22.304 1.00 82.00 156 ASP A C 1
ATOM 1136 O O . ASP A 1 156 ? 6.679 7.345 -22.659 1.00 82.00 156 ASP A O 1
ATOM 1140 N N . VAL A 1 157 ? 5.485 5.731 -21.709 1.00 87.62 157 VAL A N 1
ATOM 1141 C CA . VAL A 1 157 ? 4.319 6.588 -21.472 1.00 87.62 157 VAL A CA 1
ATOM 1142 C C . VAL A 1 157 ? 4.516 7.370 -20.169 1.00 87.62 157 VAL A C 1
ATOM 1144 O O . VAL A 1 157 ? 4.312 6.864 -19.066 1.00 87.62 157 VAL A O 1
ATOM 1147 N N . ARG A 1 158 ? 4.930 8.639 -20.284 1.00 87.62 158 ARG A N 1
ATOM 1148 C CA . ARG A 1 158 ? 5.338 9.472 -19.130 1.00 87.62 158 ARG A CA 1
ATOM 1149 C C . ARG A 1 158 ? 4.244 10.367 -18.553 1.00 87.62 158 ARG A C 1
ATOM 1151 O O . ARG A 1 158 ? 4.343 10.767 -17.394 1.00 87.62 158 ARG A O 1
ATOM 1158 N N . TRP A 1 159 ? 3.199 10.679 -19.321 1.00 90.94 159 TRP A N 1
ATOM 1159 C CA . TRP A 1 159 ? 2.185 11.659 -18.911 1.00 90.94 159 TRP A CA 1
ATOM 1160 C C . TRP A 1 159 ? 1.391 11.223 -17.666 1.00 90.94 159 TRP A C 1
ATOM 1162 O O . TRP A 1 159 ? 0.934 12.058 -16.888 1.00 90.94 159 TRP A O 1
ATOM 1172 N N . THR A 1 160 ? 1.296 9.917 -17.400 1.00 91.19 160 THR A N 1
ATOM 1173 C CA . THR A 1 160 ? 0.641 9.379 -16.200 1.00 91.19 160 THR A CA 1
ATOM 1174 C C . THR A 1 160 ? 1.355 9.733 -14.897 1.00 91.19 160 THR A C 1
ATOM 1176 O O . THR A 1 160 ? 0.731 9.700 -13.837 1.00 91.19 160 THR A O 1
ATOM 1179 N N . ALA A 1 161 ? 2.631 10.136 -14.949 1.00 89.06 161 ALA A N 1
ATOM 1180 C CA . ALA A 1 161 ? 3.316 10.703 -13.791 1.00 89.06 161 ALA A CA 1
ATOM 1181 C C . ALA A 1 161 ? 2.645 12.005 -13.318 1.00 89.06 161 ALA A C 1
ATOM 1183 O O . ALA A 1 161 ? 2.516 12.212 -12.114 1.00 89.06 161 ALA A O 1
ATOM 1184 N N . PHE A 1 162 ? 2.134 12.836 -14.238 1.00 92.38 162 PHE A N 1
ATOM 1185 C CA . PHE A 1 162 ? 1.394 14.049 -13.878 1.00 92.38 162 PHE A CA 1
ATOM 1186 C C . PHE A 1 162 ? 0.088 13.724 -13.150 1.00 92.38 162 PHE A C 1
ATOM 1188 O O . PHE A 1 162 ? -0.223 14.378 -12.158 1.00 92.38 162 PHE A O 1
ATOM 1195 N N . ILE A 1 163 ? -0.641 12.678 -13.572 1.00 94.56 163 ILE A N 1
ATOM 1196 C CA . ILE A 1 163 ? -1.829 12.213 -12.833 1.00 94.56 163 ILE A CA 1
ATOM 1197 C C . ILE A 1 163 ? -1.430 11.782 -11.424 1.00 94.56 163 ILE A C 1
ATOM 1199 O O . ILE A 1 163 ? -2.079 12.171 -10.454 1.00 94.56 163 ILE A O 1
ATOM 1203 N N . HIS A 1 164 ? -0.368 10.985 -11.292 1.00 95.38 164 HIS A N 1
ATOM 1204 C CA . HIS A 1 164 ? 0.074 10.512 -9.986 1.00 95.38 164 HIS A CA 1
ATOM 1205 C C . HIS A 1 164 ? 0.406 11.676 -9.041 1.00 95.38 164 HIS A C 1
ATOM 1207 O O . HIS A 1 164 ? -0.119 11.719 -7.925 1.00 95.38 164 HIS A O 1
ATOM 1213 N N . VAL A 1 165 ? 1.165 12.667 -9.518 1.00 94.44 165 VAL A N 1
ATOM 1214 C CA . VAL A 1 165 ? 1.457 13.902 -8.772 1.00 94.44 165 VAL A CA 1
ATOM 1215 C C . VAL A 1 165 ? 0.174 14.664 -8.428 1.00 94.44 165 VAL A C 1
ATOM 1217 O O . VAL A 1 165 ? -0.016 15.044 -7.275 1.00 94.44 165 VAL A O 1
ATOM 1220 N N . GLY A 1 166 ? -0.752 14.818 -9.378 1.00 94.75 166 GLY A N 1
ATOM 1221 C CA . GLY A 1 166 ? -2.044 15.470 -9.144 1.00 94.75 166 GLY A CA 1
ATOM 1222 C C . GLY A 1 166 ? -2.872 14.781 -8.054 1.00 94.75 166 GLY A C 1
ATOM 1223 O O . GLY A 1 166 ? -3.414 15.446 -7.174 1.00 94.75 166 GLY A O 1
ATOM 1224 N N . THR A 1 167 ? -2.903 13.444 -8.038 1.00 95.88 167 THR A N 1
ATOM 1225 C CA . THR A 1 167 ? -3.579 12.665 -6.980 1.00 95.88 167 THR A CA 1
ATOM 1226 C C . THR A 1 167 ? -2.864 12.713 -5.626 1.00 95.88 167 THR A C 1
ATOM 1228 O O . THR A 1 167 ? -3.471 12.362 -4.615 1.00 95.88 167 THR A O 1
ATOM 1231 N N . ALA A 1 168 ? -1.604 13.160 -5.570 1.00 94.69 168 ALA A N 1
ATOM 1232 C CA . ALA A 1 168 ? -0.867 13.287 -4.315 1.00 94.69 168 ALA A CA 1
ATOM 1233 C C . ALA A 1 168 ? -1.423 14.424 -3.448 1.00 94.69 168 ALA A C 1
ATOM 1235 O O . ALA A 1 168 ? -1.510 14.277 -2.234 1.00 94.69 168 ALA A O 1
ATOM 1236 N N . VAL A 1 169 ? -1.865 15.529 -4.060 1.00 95.12 169 VAL A N 1
ATOM 1237 C CA . VAL A 1 169 ? -2.426 16.690 -3.346 1.00 95.12 169 VAL A CA 1
ATOM 1238 C C . VAL A 1 169 ? -3.609 16.306 -2.446 1.00 95.12 169 VAL A C 1
ATOM 1240 O O . VAL A 1 169 ? -3.514 16.533 -1.239 1.00 95.12 169 VAL A O 1
ATOM 1243 N N . PRO A 1 170 ? -4.698 15.682 -2.942 1.00 94.94 170 PRO A N 1
ATOM 1244 C CA . PRO A 1 170 ? -5.802 15.285 -2.072 1.00 94.94 170 PRO A CA 1
ATOM 1245 C C . PRO A 1 170 ? -5.385 14.231 -1.034 1.00 94.94 170 PRO A C 1
ATOM 1247 O O . PRO A 1 170 ? -5.871 14.279 0.094 1.00 94.94 170 PRO A O 1
ATOM 1250 N N . ALA A 1 171 ? -4.458 13.320 -1.358 1.00 93.69 171 ALA A N 1
ATOM 1251 C CA . ALA A 1 171 ? -3.944 12.346 -0.392 1.00 93.69 171 ALA A CA 1
ATOM 1252 C C . ALA A 1 171 ? -3.188 13.023 0.769 1.00 93.69 171 ALA A C 1
ATOM 1254 O O . ALA A 1 171 ? -3.408 12.679 1.931 1.00 93.69 171 ALA A O 1
ATOM 1255 N N . ILE A 1 172 ? -2.353 14.023 0.467 1.00 94.69 172 ILE A N 1
ATOM 1256 C CA . ILE A 1 172 ? -1.616 14.822 1.455 1.00 94.69 172 ILE A CA 1
ATOM 1257 C C . ILE A 1 172 ? -2.578 15.656 2.300 1.00 94.69 172 ILE A C 1
ATOM 1259 O O . ILE A 1 172 ? -2.443 15.673 3.519 1.00 94.69 172 ILE A O 1
ATOM 1263 N N . LEU A 1 173 ? -3.562 16.319 1.683 1.00 94.69 173 LEU A N 1
ATOM 1264 C CA . LEU A 1 173 ? -4.544 17.132 2.407 1.00 94.69 173 LEU A CA 1
ATOM 1265 C C . LEU A 1 173 ? -5.356 16.293 3.396 1.00 94.69 173 LEU A C 1
ATOM 1267 O O . LEU A 1 173 ? -5.557 16.710 4.534 1.00 94.69 173 LEU A O 1
ATOM 1271 N N . ILE A 1 174 ? -5.773 15.091 2.993 1.00 91.38 174 ILE A N 1
ATOM 1272 C CA . ILE A 1 174 ? -6.475 14.164 3.882 1.00 91.38 174 ILE A CA 1
ATOM 1273 C C . ILE A 1 174 ? -5.556 13.694 5.007 1.00 91.38 174 ILE A C 1
ATOM 1275 O O . ILE A 1 174 ? -5.933 13.804 6.170 1.00 91.38 174 ILE A O 1
ATOM 1279 N N . ALA A 1 175 ? -4.346 13.217 4.695 1.00 90.31 175 ALA A N 1
ATOM 1280 C CA . ALA A 1 175 ? -3.407 12.753 5.716 1.00 90.31 175 ALA A CA 1
ATOM 1281 C C . ALA A 1 175 ? -3.028 13.873 6.703 1.00 90.31 175 ALA A C 1
ATOM 1283 O O . ALA A 1 175 ? -2.966 13.642 7.908 1.00 90.31 175 ALA A O 1
ATOM 1284 N N . GLY A 1 176 ? -2.839 15.099 6.210 1.00 90.69 176 GLY A N 1
ATOM 1285 C CA . GLY A 1 176 ? -2.595 16.290 7.020 1.00 90.69 176 GLY A CA 1
ATOM 1286 C C . GLY A 1 176 ? -3.806 16.695 7.862 1.00 90.69 176 GLY A C 1
ATOM 1287 O O . GLY A 1 176 ? -3.639 17.087 9.013 1.00 90.69 176 GLY A O 1
ATOM 1288 N N . GLY A 1 177 ? -5.025 16.549 7.334 1.00 89.31 177 GLY A N 1
ATOM 1289 C CA . GLY A 1 177 ? -6.269 16.755 8.077 1.00 89.31 177 GLY A CA 1
ATOM 1290 C C . GLY A 1 177 ? -6.423 15.767 9.233 1.00 89.31 177 GLY A C 1
ATOM 1291 O O . GLY A 1 177 ? -6.646 16.190 10.365 1.00 89.31 177 GLY A O 1
ATOM 1292 N N . VAL A 1 178 ? -6.204 14.473 8.968 1.00 86.75 178 VAL A N 1
ATOM 1293 C CA . VAL A 1 178 ? -6.152 13.402 9.983 1.00 86.75 178 VAL A CA 1
ATOM 1294 C C . VAL A 1 178 ? -5.109 13.727 11.049 1.00 86.75 178 VAL A C 1
ATOM 1296 O O . VAL A 1 178 ? -5.367 13.623 12.247 1.00 86.75 178 VAL A O 1
ATOM 1299 N N . LEU A 1 179 ? -3.925 14.162 10.617 1.00 88.00 179 LEU A N 1
ATOM 1300 C CA . LEU A 1 179 ? -2.838 14.504 11.517 1.00 88.00 179 LEU A CA 1
ATOM 1301 C C . LEU A 1 179 ? -3.183 15.708 12.400 1.00 88.00 179 LEU A C 1
ATOM 1303 O O . LEU A 1 179 ? -2.949 15.670 13.607 1.00 88.00 179 LEU A O 1
ATOM 1307 N N . ARG A 1 180 ? -3.753 16.767 11.819 1.00 87.50 180 ARG A N 1
ATOM 1308 C CA . ARG A 1 180 ? -4.189 17.967 12.543 1.00 87.50 180 ARG A CA 1
ATOM 1309 C C . ARG A 1 180 ? -5.269 17.635 13.567 1.00 87.50 180 ARG A C 1
ATOM 1311 O O . ARG A 1 180 ? -5.162 18.074 14.710 1.00 87.50 180 ARG A O 1
ATOM 1318 N N . ASP A 1 181 ? -6.272 16.853 13.173 1.00 84.56 181 ASP A N 1
ATOM 1319 C CA . ASP A 1 181 ? -7.336 16.402 14.073 1.00 84.56 181 ASP A CA 1
ATOM 1320 C C . ASP A 1 181 ? -6.765 15.592 15.246 1.00 84.56 181 ASP A C 1
ATOM 1322 O O . ASP A 1 181 ? -7.084 15.845 16.410 1.00 84.56 181 ASP A O 1
ATOM 1326 N N . ALA A 1 182 ? -5.824 14.688 14.962 1.00 82.44 182 ALA A N 1
ATOM 1327 C CA . ALA A 1 182 ? -5.170 13.886 15.985 1.00 82.44 182 ALA A CA 1
ATOM 1328 C C . ALA A 1 182 ? -4.356 14.729 16.988 1.00 82.44 182 ALA A C 1
ATOM 1330 O O . ALA A 1 182 ? -4.391 14.441 18.187 1.00 82.44 182 ALA A O 1
ATOM 1331 N N . HIS A 1 183 ? -3.665 15.782 16.529 1.00 83.12 183 HIS A N 1
ATOM 1332 C CA . HIS A 1 183 ? -2.937 16.710 17.407 1.00 83.12 183 HIS A CA 1
ATOM 1333 C C . HIS A 1 183 ? -3.879 17.561 18.269 1.00 83.12 183 HIS A C 1
ATOM 1335 O O . HIS A 1 183 ? -3.613 17.747 19.456 1.00 83.12 183 HIS A O 1
ATOM 1341 N N . GLY A 1 184 ? -4.996 18.037 17.706 1.00 79.44 184 GLY A N 1
ATOM 1342 C CA . GLY A 1 184 ? -5.952 18.904 18.407 1.00 79.44 184 GLY A CA 1
ATOM 1343 C C . GLY A 1 184 ? -6.610 18.261 19.632 1.00 79.44 184 GLY A C 1
ATOM 1344 O O . GLY A 1 184 ? -7.055 18.962 20.535 1.00 79.44 184 GLY A O 1
ATOM 1345 N N . HIS A 1 185 ? -6.631 16.929 19.706 1.00 73.88 185 HIS A N 1
ATOM 1346 C CA . HIS A 1 185 ? -7.277 16.201 20.796 1.00 73.88 185 HIS A CA 1
ATOM 1347 C C . HIS A 1 185 ? -6.343 15.797 21.958 1.00 73.88 185 HIS A C 1
ATOM 1349 O O . HIS A 1 185 ? -6.809 15.129 22.883 1.00 73.88 185 HIS A O 1
ATOM 1355 N N . GLY A 1 186 ? -5.048 16.153 21.938 1.00 60.69 186 GLY A N 1
ATOM 1356 C CA . GLY A 1 186 ? -4.134 15.977 23.086 1.00 60.69 186 GLY A CA 1
ATOM 1357 C C . GLY A 1 186 ? -3.964 14.531 23.589 1.00 60.69 186 GLY A C 1
ATOM 1358 O O . GLY A 1 186 ? -3.742 14.292 24.776 1.00 60.69 186 GLY A O 1
ATOM 1359 N N . ARG A 1 187 ? -4.122 13.527 22.717 1.00 64.56 187 ARG A N 1
ATOM 1360 C CA . ARG A 1 187 ? -4.247 12.114 23.122 1.00 64.56 187 ARG A CA 1
ATOM 1361 C C . ARG A 1 187 ? -2.876 11.443 23.270 1.00 64.56 187 ARG A C 1
ATOM 1363 O O . ARG A 1 187 ? -2.333 10.927 22.297 1.00 64.56 187 ARG A O 1
ATOM 1370 N N . ALA A 1 188 ? -2.358 11.350 24.499 1.00 57.00 188 ALA A N 1
ATOM 1371 C CA . ALA A 1 188 ? -1.078 10.691 24.814 1.00 57.00 188 ALA A CA 1
ATOM 1372 C C . ALA A 1 188 ? -0.951 9.254 24.254 1.00 57.00 188 ALA A C 1
ATOM 1374 O O . ALA A 1 188 ? 0.118 8.862 23.795 1.00 57.00 188 ALA A O 1
ATOM 1375 N N . ALA A 1 189 ? -2.050 8.489 24.201 1.00 60.53 189 ALA A N 1
ATOM 1376 C CA . ALA A 1 189 ? -2.083 7.125 23.650 1.00 60.53 189 ALA A CA 1
ATOM 1377 C C . ALA A 1 189 ? -1.944 7.045 22.111 1.00 60.53 189 ALA A C 1
ATOM 1379 O O . ALA A 1 189 ? -1.776 5.956 21.561 1.00 60.53 189 ALA A O 1
ATOM 1380 N N . MET A 1 190 ? -2.039 8.175 21.403 1.00 69.19 190 MET A N 1
ATOM 1381 C CA . MET A 1 190 ? -1.861 8.264 19.948 1.00 69.19 190 MET A CA 1
ATOM 1382 C C . MET A 1 190 ? -0.475 8.785 19.553 1.00 69.19 190 MET A C 1
ATOM 1384 O O . MET A 1 190 ? -0.158 8.772 18.366 1.00 69.19 190 MET A O 1
ATOM 1388 N N . SER A 1 191 ? 0.357 9.198 20.516 1.00 78.00 191 SER A N 1
ATOM 1389 C CA . SER A 1 191 ? 1.604 9.929 20.260 1.00 78.00 191 SER A CA 1
ATOM 1390 C C . SER A 1 191 ? 2.554 9.199 19.309 1.00 78.00 191 SER A C 1
ATOM 1392 O O . SER A 1 191 ? 3.059 9.821 18.383 1.00 78.00 191 SER A O 1
ATOM 1394 N N . SER A 1 192 ? 2.733 7.881 19.447 1.00 86.75 192 SER A N 1
ATOM 1395 C CA . SER A 1 192 ? 3.631 7.108 18.577 1.00 86.75 192 SER A CA 1
ATOM 1396 C C . SER A 1 192 ? 3.116 6.961 17.140 1.00 86.75 192 SER A C 1
ATOM 1398 O O . SER A 1 192 ? 3.897 7.060 16.198 1.00 86.75 192 SER A O 1
ATOM 1400 N N . HIS A 1 193 ? 1.809 6.769 16.945 1.00 88.88 193 HIS A N 1
ATOM 1401 C CA . HIS A 1 193 ? 1.205 6.628 15.612 1.00 88.88 193 HIS A CA 1
ATOM 1402 C C . HIS A 1 193 ? 1.100 7.974 14.894 1.00 88.88 193 HIS A C 1
ATOM 1404 O O . HIS A 1 193 ? 1.346 8.058 13.694 1.00 88.88 193 HIS A O 1
ATOM 1410 N N . VAL A 1 194 ? 0.781 9.031 15.643 1.00 88.75 194 VAL A N 1
ATOM 1411 C CA . VAL A 1 194 ? 0.805 10.416 15.167 1.00 88.75 194 VAL A CA 1
ATOM 1412 C C . VAL A 1 194 ? 2.229 10.812 14.797 1.00 88.75 194 VAL A C 1
ATOM 1414 O O . VAL A 1 194 ? 2.432 11.320 13.704 1.00 88.75 194 VAL A O 1
ATOM 1417 N N . ALA A 1 195 ? 3.226 10.500 15.631 1.00 89.94 195 ALA A N 1
ATOM 1418 C CA . ALA A 1 195 ? 4.633 10.732 15.310 1.00 89.94 195 ALA A CA 1
ATOM 1419 C C . ALA A 1 195 ? 5.069 9.960 14.056 1.00 89.94 195 ALA A C 1
ATOM 1421 O O . ALA A 1 195 ? 5.715 10.531 13.179 1.00 89.94 195 ALA A O 1
ATOM 1422 N N . ALA A 1 196 ? 4.670 8.690 13.929 1.00 92.44 196 ALA A N 1
ATOM 1423 C CA . ALA A 1 196 ? 4.934 7.906 12.728 1.00 92.44 196 ALA A CA 1
ATOM 1424 C C . ALA A 1 196 ? 4.304 8.554 11.485 1.00 92.44 196 ALA A C 1
ATOM 1426 O O . ALA A 1 196 ? 4.987 8.715 10.480 1.00 92.44 196 ALA A O 1
ATOM 1427 N N . LEU A 1 197 ? 3.041 8.984 11.549 1.00 91.88 197 LEU A N 1
ATOM 1428 C CA . LEU A 1 197 ? 2.366 9.674 10.446 1.00 91.88 197 LEU A CA 1
ATOM 1429 C C . LEU A 1 197 ? 3.048 11.013 10.101 1.00 91.88 197 LEU A C 1
ATOM 1431 O O . LEU A 1 197 ? 3.302 11.275 8.925 1.00 91.88 197 LEU A O 1
ATOM 1435 N N . SER A 1 198 ? 3.410 11.811 11.113 1.00 92.38 198 SER A N 1
ATOM 1436 C CA . SER A 1 198 ? 4.155 13.072 10.975 1.00 92.38 198 SER A CA 1
ATOM 1437 C C . SER A 1 198 ? 5.520 12.897 10.320 1.00 92.38 198 SER A C 1
ATOM 1439 O O . SER A 1 198 ? 5.996 13.832 9.690 1.00 92.38 198 SER A O 1
ATOM 1441 N N . LEU A 1 199 ? 6.161 11.735 10.474 1.00 95.62 199 LEU A N 1
ATOM 1442 C CA . LEU A 1 199 ? 7.461 11.441 9.871 1.00 95.62 199 LEU A CA 1
ATOM 1443 C C . LEU A 1 199 ? 7.320 10.824 8.473 1.00 95.62 199 LEU A C 1
ATOM 1445 O O . LEU A 1 199 ? 8.011 11.216 7.535 1.00 95.62 199 LEU A O 1
ATOM 1449 N N . LEU A 1 200 ? 6.416 9.856 8.323 1.00 96.31 200 LEU A N 1
ATOM 1450 C CA . LEU A 1 200 ? 6.246 9.096 7.086 1.00 96.31 200 LEU A CA 1
ATOM 1451 C C . LEU A 1 200 ? 5.655 9.949 5.962 1.00 96.31 200 LEU A C 1
ATOM 1453 O O . LEU A 1 200 ? 6.049 9.777 4.813 1.00 96.31 200 LEU A O 1
ATOM 1457 N N . LEU A 1 201 ? 4.742 10.875 6.271 1.00 95.25 201 LEU A N 1
ATOM 1458 C CA . LEU A 1 201 ? 4.146 11.757 5.267 1.00 95.25 201 LEU A CA 1
ATOM 1459 C C . LEU A 1 201 ? 5.187 12.668 4.584 1.00 95.25 201 LEU A C 1
ATOM 1461 O O . LEU A 1 201 ? 5.297 12.597 3.358 1.00 95.25 201 LEU A O 1
ATOM 1465 N N . PRO A 1 202 ? 5.989 13.481 5.306 1.00 96.44 202 PRO A N 1
ATOM 1466 C CA . PRO A 1 202 ? 7.028 14.281 4.668 1.00 96.44 202 PRO A CA 1
ATOM 1467 C C . PRO A 1 202 ? 8.101 13.407 4.022 1.00 96.44 202 PRO A C 1
ATOM 1469 O O . PRO A 1 202 ? 8.554 13.746 2.934 1.00 96.44 202 PRO A O 1
ATOM 1472 N N . ALA A 1 203 ? 8.458 12.255 4.604 1.00 96.88 203 ALA A N 1
ATOM 1473 C CA . ALA A 1 203 ? 9.376 11.321 3.953 1.00 96.88 203 ALA A CA 1
ATOM 1474 C C . ALA A 1 203 ? 8.840 10.848 2.589 1.00 96.88 203 ALA A C 1
ATOM 1476 O O . ALA A 1 203 ? 9.573 10.877 1.603 1.00 96.88 203 ALA A O 1
ATOM 1477 N N . GLN A 1 204 ? 7.556 10.484 2.494 1.00 96.50 204 GLN A N 1
ATOM 1478 C CA . GLN A 1 204 ? 6.923 10.077 1.235 1.00 96.50 204 GLN A CA 1
ATOM 1479 C C . GLN A 1 204 ? 6.944 11.202 0.192 1.00 96.50 204 GLN A C 1
ATOM 1481 O O . GLN A 1 204 ? 7.230 10.943 -0.980 1.00 96.50 204 GLN A O 1
ATOM 1486 N N . ILE A 1 205 ? 6.675 12.441 0.621 1.00 96.19 205 ILE A N 1
ATOM 1487 C CA . ILE A 1 205 ? 6.709 13.636 -0.233 1.00 96.19 205 ILE A CA 1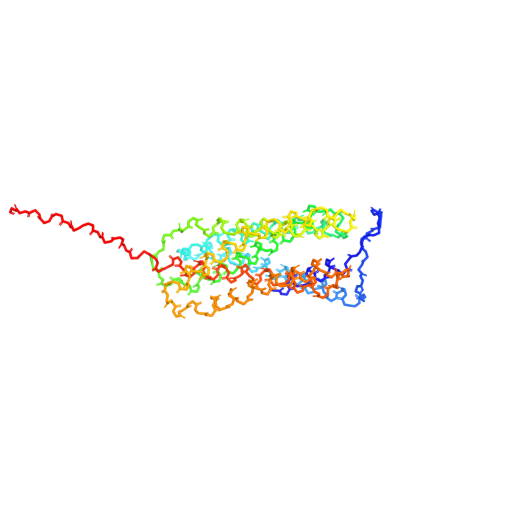
ATOM 1488 C C . ILE A 1 205 ? 8.132 13.890 -0.735 1.00 96.19 205 ILE A C 1
ATOM 1490 O O . ILE A 1 205 ? 8.334 14.015 -1.939 1.00 96.19 205 ILE A O 1
ATOM 1494 N N . LEU A 1 206 ? 9.123 13.916 0.159 1.00 97.31 206 LEU A N 1
ATOM 1495 C CA . LEU A 1 206 ? 10.524 14.162 -0.188 1.00 97.31 206 LEU A CA 1
ATOM 1496 C C . LEU A 1 206 ? 11.072 13.086 -1.130 1.00 97.31 206 LEU A C 1
ATOM 1498 O O . LEU A 1 206 ? 11.725 13.418 -2.115 1.00 97.31 206 LEU A O 1
ATOM 1502 N N . LEU A 1 207 ? 10.756 11.811 -0.884 1.00 96.69 207 LEU A N 1
ATOM 1503 C CA . LEU A 1 207 ? 11.114 10.710 -1.784 1.00 96.69 207 LEU A CA 1
ATOM 1504 C C . LEU A 1 207 ? 10.458 10.873 -3.164 1.00 96.69 207 LEU A C 1
ATOM 1506 O O . LEU A 1 207 ? 11.109 10.647 -4.183 1.00 96.69 207 LEU A O 1
ATOM 1510 N N . GLY A 1 208 ? 9.186 11.286 -3.208 1.00 94.62 208 GLY A N 1
ATOM 1511 C CA . GLY A 1 208 ? 8.471 11.558 -4.457 1.00 94.62 208 GLY A CA 1
ATOM 1512 C C . GLY A 1 208 ? 9.068 12.733 -5.236 1.00 94.62 208 GLY A C 1
ATOM 1513 O O . GLY A 1 208 ? 9.304 12.617 -6.435 1.00 94.62 208 GLY A O 1
ATOM 1514 N N . LEU A 1 209 ? 9.383 13.838 -4.554 1.00 95.00 209 LEU A N 1
ATOM 1515 C CA . LEU A 1 209 ? 10.043 15.004 -5.147 1.00 95.00 209 LEU A CA 1
ATOM 1516 C C . LEU A 1 209 ? 11.443 14.660 -5.662 1.00 95.00 209 LEU A C 1
ATOM 1518 O O . LEU A 1 209 ? 11.785 15.027 -6.782 1.00 95.00 209 LEU A O 1
ATOM 1522 N N . ALA A 1 210 ? 12.229 13.901 -4.896 1.00 95.25 210 ALA A N 1
ATOM 1523 C CA . ALA A 1 210 ? 13.539 13.436 -5.338 1.00 95.25 210 ALA A CA 1
ATOM 1524 C C . ALA A 1 210 ? 13.432 12.605 -6.630 1.00 95.25 210 ALA A C 1
ATOM 1526 O O . ALA A 1 210 ? 14.178 12.840 -7.576 1.00 95.25 210 ALA A O 1
ATOM 1527 N N . LEU A 1 211 ? 12.454 11.697 -6.724 1.00 92.88 211 LEU A N 1
ATOM 1528 C CA . LEU A 1 211 ? 12.203 10.911 -7.941 1.00 92.88 211 LEU A CA 1
ATOM 1529 C C . LEU A 1 211 ? 11.749 11.748 -9.150 1.00 92.88 211 LEU A C 1
ATOM 1531 O O . LEU A 1 211 ? 11.906 11.292 -10.284 1.00 92.88 211 LEU A O 1
ATOM 1535 N N . LEU A 1 212 ? 11.178 12.937 -8.927 1.00 90.44 212 LEU A N 1
ATOM 1536 C CA . LEU A 1 212 ? 10.788 13.862 -9.995 1.00 90.44 212 LEU A CA 1
ATOM 1537 C C . LEU A 1 212 ? 11.965 14.691 -10.514 1.00 90.44 212 LEU A C 1
ATOM 1539 O O . LEU A 1 212 ? 12.030 14.949 -11.713 1.00 90.44 212 LEU A O 1
ATOM 1543 N N . VAL A 1 213 ? 12.868 15.118 -9.628 1.00 92.50 213 VAL A N 1
ATOM 1544 C CA . VAL A 1 213 ? 13.982 16.013 -9.985 1.00 92.50 213 VAL A CA 1
ATOM 1545 C C . VAL A 1 213 ? 15.170 15.246 -10.568 1.00 92.50 213 VAL A C 1
ATOM 1547 O O . VAL A 1 213 ? 15.896 15.777 -11.407 1.00 92.50 213 VAL A O 1
ATOM 1550 N N . LEU A 1 214 ? 15.386 13.996 -10.153 1.00 90.94 214 LEU A N 1
ATOM 1551 C CA . LEU A 1 214 ? 16.512 13.206 -10.642 1.00 90.94 214 LEU A CA 1
ATOM 1552 C C . LEU A 1 214 ? 16.284 12.730 -12.087 1.00 90.94 214 LEU A C 1
ATOM 1554 O O . LEU A 1 214 ? 15.283 12.087 -12.407 1.00 90.94 214 LEU A O 1
ATOM 1558 N N . SER A 1 215 ? 17.263 13.004 -12.953 1.00 83.31 215 SER A N 1
ATOM 1559 C CA . SER A 1 215 ? 17.276 12.567 -14.358 1.00 83.31 215 SER A CA 1
ATOM 1560 C C . SER A 1 215 ? 17.378 11.047 -14.499 1.00 83.31 215 SER A C 1
ATOM 1562 O O . SER A 1 215 ? 16.806 10.460 -15.416 1.00 83.31 215 SER A O 1
ATOM 1564 N N . THR A 1 216 ? 18.069 10.401 -13.559 1.00 86.06 216 THR A N 1
ATOM 1565 C CA . THR A 1 216 ? 18.100 8.948 -13.395 1.00 86.06 216 THR A CA 1
ATOM 1566 C C . THR A 1 216 ? 17.272 8.568 -12.175 1.00 86.06 216 THR A C 1
ATOM 1568 O O . THR A 1 216 ? 17.355 9.207 -11.130 1.00 86.06 216 THR A O 1
ATOM 1571 N N . ARG A 1 217 ? 16.440 7.529 -12.293 1.00 87.19 217 ARG A N 1
ATOM 1572 C CA . ARG A 1 217 ? 15.581 7.056 -11.198 1.00 87.19 217 ARG A CA 1
ATOM 1573 C C . ARG A 1 217 ? 16.209 5.816 -10.573 1.00 87.19 217 ARG A C 1
ATOM 1575 O O . ARG A 1 217 ? 15.948 4.712 -11.053 1.00 87.19 217 ARG A O 1
ATOM 1582 N N . PRO A 1 218 ? 17.058 5.955 -9.542 1.00 90.31 218 PRO A N 1
ATOM 1583 C CA . PRO A 1 218 ? 17.718 4.798 -8.969 1.00 90.31 218 PRO A CA 1
ATOM 1584 C C . PRO A 1 218 ? 16.697 3.850 -8.329 1.00 90.31 218 PRO A C 1
ATOM 1586 O O . PRO A 1 218 ? 15.795 4.274 -7.600 1.00 90.31 218 PRO A O 1
ATOM 1589 N N . VAL A 1 219 ? 16.874 2.548 -8.572 1.00 88.75 219 VAL A N 1
ATOM 1590 C CA . VAL A 1 219 ? 15.974 1.482 -8.096 1.00 88.75 219 VAL A CA 1
ATOM 1591 C C . VAL A 1 219 ? 15.786 1.539 -6.579 1.00 88.75 219 VAL A C 1
ATOM 1593 O O . VAL A 1 219 ? 14.665 1.394 -6.096 1.00 88.75 219 VAL A O 1
ATOM 1596 N N . TRP A 1 220 ? 16.856 1.809 -5.822 1.00 92.31 220 TRP A N 1
ATOM 1597 C CA . TRP A 1 220 ? 16.798 1.896 -4.360 1.00 92.31 220 TRP A CA 1
ATOM 1598 C C . TRP A 1 220 ? 15.883 3.030 -3.875 1.00 92.31 220 TRP A C 1
ATOM 1600 O O . TRP A 1 220 ? 15.156 2.856 -2.899 1.00 92.31 220 TRP A O 1
ATOM 1610 N N . LEU A 1 221 ? 15.849 4.168 -4.575 1.00 94.50 221 LEU A N 1
ATOM 1611 C CA . LEU A 1 221 ? 15.005 5.303 -4.202 1.00 94.50 221 LEU A CA 1
ATOM 1612 C C . LEU A 1 221 ? 13.535 5.012 -4.518 1.00 94.50 221 LEU A C 1
ATOM 1614 O O . LEU A 1 221 ? 12.661 5.254 -3.685 1.00 94.50 221 LEU A O 1
ATOM 1618 N N . GLY A 1 222 ? 13.270 4.414 -5.685 1.00 92.56 222 GLY A N 1
ATOM 1619 C CA . GLY A 1 222 ? 11.941 3.909 -6.035 1.00 92.56 222 GLY A CA 1
ATOM 1620 C C . GLY A 1 222 ? 11.442 2.860 -5.037 1.00 92.56 222 GLY A C 1
ATOM 1621 O O . GLY A 1 222 ? 10.270 2.866 -4.660 1.00 92.56 222 GLY A O 1
ATOM 1622 N N . PHE A 1 223 ? 12.341 1.995 -4.559 1.00 93.31 223 PHE A N 1
ATOM 1623 C CA . PHE A 1 223 ? 12.044 0.987 -3.546 1.00 93.31 223 PHE A CA 1
ATOM 1624 C C . PHE A 1 223 ? 11.662 1.626 -2.209 1.00 93.31 223 PHE A C 1
ATOM 1626 O O . PHE A 1 223 ? 10.640 1.249 -1.632 1.00 93.31 223 PHE A O 1
ATOM 1633 N N . LEU A 1 224 ? 12.423 2.621 -1.740 1.00 95.69 224 LEU A N 1
ATOM 1634 C CA . LEU A 1 224 ? 12.095 3.359 -0.519 1.00 95.69 224 LEU A CA 1
ATOM 1635 C C . LEU A 1 224 ? 10.734 4.050 -0.640 1.00 95.69 224 LEU A C 1
ATOM 1637 O O . LEU A 1 224 ? 9.875 3.847 0.215 1.00 95.69 224 LEU A O 1
ATOM 1641 N N . HIS A 1 225 ? 10.495 4.786 -1.728 1.00 95.75 225 HIS A N 1
ATOM 1642 C CA . HIS A 1 225 ? 9.224 5.475 -1.967 1.00 95.75 225 HIS A CA 1
ATOM 1643 C C . HIS A 1 225 ? 8.024 4.514 -1.980 1.00 95.75 225 HIS A C 1
ATOM 1645 O O . HIS A 1 225 ? 6.985 4.771 -1.368 1.00 95.75 225 HIS A O 1
ATOM 1651 N N . ALA A 1 226 ? 8.166 3.367 -2.645 1.00 93.12 226 ALA A N 1
ATOM 1652 C CA . ALA A 1 226 ? 7.115 2.357 -2.702 1.00 93.12 226 ALA A CA 1
ATOM 1653 C C . ALA A 1 226 ? 6.930 1.599 -1.374 1.00 93.12 226 ALA A C 1
ATOM 1655 O O . ALA A 1 226 ? 5.843 1.082 -1.129 1.00 93.12 226 ALA A O 1
ATOM 1656 N N . THR A 1 227 ? 7.950 1.541 -0.511 1.00 94.44 227 THR A N 1
ATOM 1657 C CA . THR A 1 227 ? 7.891 0.867 0.801 1.00 94.44 227 THR A CA 1
ATOM 1658 C C . THR A 1 227 ? 7.370 1.783 1.912 1.00 94.44 227 THR A C 1
ATOM 1660 O O . THR A 1 227 ? 6.697 1.315 2.831 1.00 94.44 227 THR A O 1
ATOM 1663 N N . VAL A 1 228 ? 7.617 3.091 1.831 1.00 95.19 228 VAL A N 1
ATOM 1664 C CA . VAL A 1 228 ? 7.081 4.073 2.789 1.00 95.19 228 VAL A CA 1
ATOM 1665 C C . VAL A 1 228 ? 5.565 4.238 2.629 1.00 95.19 228 VAL A C 1
ATOM 1667 O O . VAL A 1 228 ? 4.856 4.339 3.629 1.00 95.19 228 VAL A O 1
ATOM 1670 N N . SER A 1 229 ? 5.033 4.151 1.407 1.00 94.25 229 SER A N 1
ATOM 1671 C CA . SER A 1 229 ? 3.586 4.220 1.145 1.00 94.25 229 SER A CA 1
ATOM 1672 C C . SER A 1 229 ? 2.730 3.243 1.988 1.00 94.25 229 SER A C 1
ATOM 1674 O O . SER A 1 229 ? 1.815 3.698 2.677 1.00 94.25 229 SER A O 1
ATOM 1676 N N . PRO A 1 230 ? 3.009 1.926 2.043 1.00 92.56 230 PRO A N 1
ATOM 1677 C CA . PRO A 1 230 ? 2.261 1.009 2.902 1.00 92.56 230 PRO A CA 1
ATOM 1678 C C . PRO A 1 230 ? 2.453 1.260 4.407 1.00 92.56 230 PRO A C 1
ATOM 1680 O O . PRO A 1 230 ? 1.528 1.014 5.182 1.00 92.56 230 PRO A O 1
ATOM 1683 N N . LEU A 1 231 ? 3.612 1.771 4.846 1.00 94.50 231 LEU A N 1
ATOM 1684 C CA . LEU A 1 231 ? 3.791 2.212 6.239 1.00 94.50 231 LEU A CA 1
ATOM 1685 C C . LEU A 1 231 ? 2.865 3.390 6.564 1.00 94.50 231 LEU A C 1
ATOM 1687 O O . LEU A 1 231 ? 2.275 3.430 7.643 1.00 94.50 231 LEU A O 1
ATOM 1691 N N . LEU A 1 232 ? 2.700 4.314 5.617 1.00 94.12 232 LEU A N 1
ATOM 1692 C CA . LEU A 1 232 ? 1.799 5.453 5.747 1.00 94.12 232 LEU A CA 1
ATOM 1693 C C . LEU A 1 232 ? 0.335 4.999 5.862 1.00 94.12 232 LEU A C 1
ATOM 1695 O O . LEU A 1 232 ? -0.385 5.492 6.728 1.00 94.12 232 LEU A O 1
ATOM 1699 N N . ILE A 1 233 ? -0.081 3.995 5.076 1.00 93.19 233 ILE A N 1
ATOM 1700 C CA . ILE A 1 233 ? -1.405 3.353 5.207 1.00 93.19 233 ILE A CA 1
ATOM 1701 C C . ILE A 1 233 ? -1.589 2.779 6.612 1.00 93.19 233 ILE A C 1
ATOM 1703 O O . ILE A 1 233 ? -2.606 3.037 7.250 1.00 93.19 233 ILE A O 1
ATOM 1707 N N . ALA A 1 234 ? -0.612 2.020 7.110 1.00 92.81 234 ALA A N 1
ATOM 1708 C CA . ALA A 1 234 ? -0.678 1.428 8.443 1.00 92.81 234 ALA A CA 1
ATOM 1709 C C . ALA A 1 234 ? -0.807 2.499 9.543 1.00 92.81 234 ALA A C 1
ATOM 1711 O O . ALA A 1 234 ? -1.655 2.371 10.425 1.00 92.81 234 ALA A O 1
ATOM 1712 N N . ALA A 1 235 ? -0.027 3.582 9.460 1.00 92.50 235 ALA A N 1
ATOM 1713 C CA . ALA A 1 235 ? -0.111 4.700 10.399 1.00 92.50 235 ALA A CA 1
ATOM 1714 C C . ALA A 1 235 ? -1.483 5.396 10.350 1.00 92.50 235 ALA A C 1
ATOM 1716 O O . ALA A 1 235 ? -2.076 5.637 11.401 1.00 92.50 235 ALA A O 1
ATOM 1717 N N . LEU A 1 236 ? -2.020 5.649 9.150 1.00 90.62 236 LEU A N 1
ATOM 1718 C CA . LEU A 1 236 ? -3.364 6.208 8.963 1.00 90.62 236 LEU A CA 1
ATOM 1719 C C . LEU A 1 236 ? -4.439 5.307 9.581 1.00 90.62 236 LEU A C 1
ATOM 1721 O O . LEU A 1 236 ? -5.275 5.790 10.337 1.00 90.62 236 LEU A O 1
ATOM 1725 N N . VAL A 1 237 ? -4.380 3.993 9.332 1.00 89.88 237 VAL A N 1
ATOM 1726 C CA . VAL A 1 237 ? -5.289 3.013 9.949 1.00 89.88 237 VAL A CA 1
ATOM 1727 C C . VAL A 1 237 ? -5.217 3.072 11.469 1.00 89.88 237 VAL A C 1
ATOM 1729 O O . VAL A 1 237 ? -6.258 3.137 12.120 1.00 89.88 237 VAL A O 1
ATOM 1732 N N . SER A 1 238 ? -4.019 3.092 12.051 1.00 89.56 238 SER A N 1
ATOM 1733 C CA . SER A 1 238 ? -3.873 3.169 13.504 1.00 89.56 238 SER A CA 1
ATOM 1734 C C . SER A 1 238 ? -4.442 4.467 14.082 1.00 89.56 238 SER A C 1
ATOM 1736 O O . SER A 1 238 ? -5.129 4.420 15.104 1.00 89.56 238 SER A O 1
ATOM 1738 N N . VAL A 1 239 ? -4.190 5.615 13.443 1.00 87.38 239 VAL A N 1
ATOM 1739 C CA . VAL A 1 239 ? -4.715 6.916 13.887 1.00 87.38 239 VAL A CA 1
ATOM 1740 C C . VAL A 1 239 ? -6.241 6.949 13.795 1.00 87.38 239 VAL A C 1
ATOM 1742 O O . VAL A 1 239 ? -6.887 7.316 14.772 1.00 87.38 239 VAL A O 1
ATOM 1745 N N . GLU A 1 240 ? -6.821 6.490 12.688 1.00 83.94 240 GLU A N 1
ATOM 1746 C CA . GLU A 1 240 ? -8.273 6.455 12.466 1.00 83.94 240 GLU A CA 1
ATOM 1747 C C . GLU A 1 240 ? -8.992 5.495 13.420 1.00 83.94 240 GLU A C 1
ATOM 1749 O O . GLU A 1 240 ? -9.940 5.867 14.125 1.00 83.94 240 GLU A O 1
ATOM 175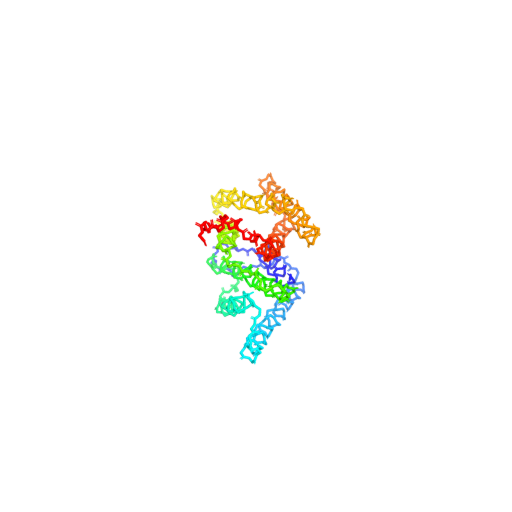4 N N . VAL A 1 241 ? -8.521 4.245 13.492 1.00 81.81 241 VAL A N 1
ATOM 1755 C CA . VAL A 1 241 ? -9.139 3.228 14.345 1.00 81.81 241 VAL A CA 1
ATOM 1756 C C . VAL A 1 241 ? -9.057 3.661 15.797 1.00 81.81 241 VAL A C 1
ATOM 1758 O O . VAL A 1 241 ? -10.047 3.535 16.501 1.00 81.81 241 VAL A O 1
ATOM 1761 N N . ARG A 1 242 ? -7.938 4.224 16.270 1.00 81.00 242 ARG A N 1
ATOM 1762 C CA . ARG A 1 242 ? -7.823 4.699 17.661 1.00 81.00 242 ARG A CA 1
ATOM 1763 C C . ARG A 1 242 ? -8.578 6.009 17.891 1.00 81.00 242 ARG A C 1
ATOM 1765 O O . ARG A 1 242 ? -9.214 6.156 18.938 1.00 81.00 242 ARG A O 1
ATOM 1772 N N . GLY A 1 243 ? -8.573 6.910 16.912 1.00 72.62 243 GLY A N 1
ATOM 1773 C CA . GLY A 1 243 ? -9.156 8.248 16.979 1.00 72.62 243 GLY A CA 1
ATOM 1774 C C . GLY A 1 243 ? -10.681 8.261 17.086 1.00 72.62 243 GLY A C 1
ATOM 1775 O O . GLY A 1 243 ? -11.238 9.033 17.868 1.00 72.62 243 GLY A O 1
ATOM 1776 N N . THR A 1 244 ? -11.356 7.339 16.400 1.00 62.44 244 THR A N 1
ATOM 1777 C CA . THR A 1 244 ? -12.825 7.201 16.418 1.00 62.44 244 THR A CA 1
ATOM 1778 C C . THR A 1 244 ? -13.398 6.729 17.760 1.00 62.44 244 THR A C 1
ATOM 1780 O O . THR A 1 244 ? -14.602 6.796 17.968 1.00 62.44 244 THR A O 1
ATOM 1783 N N . GLY A 1 245 ? -12.569 6.264 18.706 1.00 54.88 245 GLY A N 1
ATOM 1784 C CA . GLY A 1 245 ? -13.041 5.698 19.988 1.00 54.88 245 GLY A CA 1
ATOM 1785 C C . GLY A 1 245 ? -13.119 6.644 21.167 1.00 54.88 245 GLY A C 1
ATOM 1786 O O . GLY A 1 245 ? -13.302 6.175 22.281 1.00 54.88 245 GLY A O 1
ATOM 1787 N N . ASN A 1 246 ? -12.897 7.939 20.952 1.00 51.28 246 ASN A N 1
ATOM 1788 C CA . ASN A 1 246 ? -12.843 8.920 22.038 1.00 51.28 246 ASN A CA 1
ATOM 1789 C C . ASN A 1 246 ? -13.574 10.234 21.701 1.00 51.28 246 ASN A C 1
ATOM 1791 O O . ASN A 1 246 ? -13.460 11.194 22.456 1.00 51.28 246 ASN A O 1
ATOM 1795 N N . GLY A 1 247 ? -14.245 10.304 20.542 1.00 48.25 247 GLY A N 1
ATOM 1796 C CA . GLY A 1 247 ? -14.784 11.547 19.972 1.00 48.25 247 GLY A CA 1
ATOM 1797 C C . GLY A 1 247 ? -16.235 11.867 20.330 1.00 48.25 247 GLY A C 1
ATOM 1798 O O . GLY A 1 247 ? -16.600 13.035 20.330 1.00 48.25 247 GLY A O 1
ATOM 1799 N N . ASN A 1 248 ? -17.051 10.881 20.709 1.00 46.47 248 ASN A N 1
ATOM 1800 C CA . ASN A 1 248 ? -18.377 11.168 21.249 1.00 46.47 248 ASN A CA 1
ATOM 1801 C C . ASN A 1 248 ? -18.266 11.394 22.761 1.00 46.47 248 ASN A C 1
ATOM 1803 O O . ASN A 1 248 ? -18.677 10.555 23.558 1.00 46.47 248 ASN A O 1
ATOM 1807 N N . LYS A 1 249 ? -17.801 12.583 23.170 1.00 47.16 249 LYS A N 1
ATOM 1808 C CA . LYS A 1 249 ? -18.575 13.222 24.239 1.00 47.16 249 LYS A CA 1
ATOM 1809 C C . LYS A 1 249 ? -19.973 13.365 23.635 1.00 47.16 249 LYS A C 1
ATOM 1811 O O . LYS A 1 249 ? -20.058 13.942 22.548 1.00 47.16 249 LYS A O 1
ATOM 1816 N N . PRO A 1 250 ? -21.037 12.786 24.222 1.00 48.78 250 PRO A N 1
ATOM 1817 C CA . PRO A 1 250 ? -22.375 13.121 23.767 1.00 48.78 250 PRO A CA 1
ATOM 1818 C C . PRO A 1 250 ? -22.425 14.644 23.705 1.00 48.78 250 PRO A C 1
ATOM 1820 O O . PRO A 1 250 ? -21.960 15.303 24.643 1.00 48.78 250 PRO A O 1
ATOM 1823 N N . TRP A 1 251 ? -22.900 15.195 22.583 1.00 48.00 251 TRP A N 1
ATOM 1824 C CA . TRP A 1 251 ? -23.308 16.595 22.550 1.00 48.00 251 TRP A CA 1
ATOM 1825 C C . TRP A 1 251 ? -24.020 16.870 23.870 1.00 48.00 251 TRP A C 1
ATOM 1827 O O . TRP A 1 251 ? -24.826 16.009 24.255 1.00 48.00 251 TRP A O 1
ATOM 1837 N N . PRO A 1 252 ? -23.669 17.948 24.604 1.00 55.31 252 PRO A N 1
ATOM 1838 C CA . PRO A 1 252 ? -24.345 18.251 25.854 1.00 55.31 252 PRO A CA 1
ATOM 1839 C C . PRO A 1 252 ? -25.828 18.116 25.558 1.00 55.31 252 PRO A C 1
ATOM 1841 O O . PRO A 1 252 ? -26.330 18.778 24.644 1.00 55.31 252 PRO A O 1
ATOM 1844 N N . ARG A 1 253 ? -26.482 17.137 26.205 1.00 59.06 253 ARG A N 1
ATOM 1845 C CA . ARG A 1 253 ? -27.917 16.973 26.012 1.00 59.06 253 ARG A CA 1
ATOM 1846 C C . ARG A 1 253 ? -28.479 18.358 26.311 1.00 59.06 253 ARG A C 1
ATOM 1848 O O . ARG A 1 253 ? -28.075 18.916 27.339 1.00 59.06 253 ARG A O 1
ATOM 1855 N N . PRO A 1 254 ? -29.301 18.947 25.422 1.00 71.00 254 PRO A N 1
ATOM 1856 C CA . PRO A 1 254 ? -29.989 20.172 25.787 1.00 71.00 254 PRO A CA 1
ATOM 1857 C C . PRO A 1 254 ? -30.593 19.922 27.173 1.00 71.00 254 PRO A C 1
ATOM 1859 O O . PRO A 1 254 ? -31.080 18.802 27.393 1.00 71.00 254 PRO A O 1
ATOM 1862 N N . PRO A 1 255 ? -30.437 20.864 28.124 1.00 72.88 255 PRO A N 1
ATOM 1863 C CA . PRO A 1 255 ? -30.928 20.674 29.482 1.00 72.88 255 PRO A CA 1
ATOM 1864 C C . PRO A 1 255 ? -32.346 20.126 29.372 1.00 72.88 255 PRO A C 1
ATOM 1866 O O . PRO A 1 255 ? -33.145 20.672 28.603 1.00 72.88 255 PRO A O 1
ATOM 1869 N N . SER A 1 256 ? -32.624 18.985 30.019 1.00 66.75 256 SER A N 1
ATOM 1870 C CA . SER A 1 256 ? -33.996 18.485 30.011 1.00 66.75 256 SER A CA 1
ATOM 1871 C C . SER A 1 256 ? -34.855 19.627 30.529 1.00 66.75 256 SER A C 1
ATOM 1873 O O . SER A 1 256 ? -34.448 20.234 31.523 1.00 66.75 256 SER A O 1
ATOM 1875 N N . PRO A 1 257 ? -35.974 19.966 29.872 1.00 73.06 257 PRO A N 1
ATOM 1876 C CA . PRO A 1 257 ? -36.895 20.924 30.441 1.00 73.06 257 PRO A CA 1
ATOM 1877 C C . PRO A 1 257 ? -37.348 20.326 31.771 1.00 73.06 257 PRO A C 1
ATOM 1879 O O . PRO A 1 257 ? -38.161 19.405 31.800 1.00 73.06 257 PRO A O 1
ATOM 1882 N N . GLU A 1 258 ? -36.739 20.776 32.865 1.00 66.31 258 GLU A N 1
ATOM 1883 C CA . GLU A 1 258 ? -37.312 20.644 34.189 1.00 66.31 258 GLU A CA 1
ATOM 1884 C C . GLU A 1 258 ? -38.635 21.393 34.091 1.00 66.31 258 GLU A C 1
ATOM 1886 O O . GLU A 1 258 ? -38.685 22.621 34.032 1.00 66.31 258 GLU A O 1
ATOM 1891 N N . GLY A 1 259 ? -39.702 20.621 33.896 1.00 54.78 259 GLY A N 1
ATOM 1892 C CA . GLY A 1 259 ? -41.051 21.138 33.939 1.00 54.78 259 GLY A CA 1
ATOM 1893 C C . GLY A 1 259 ? -41.297 21.682 35.344 1.00 54.78 259 GLY A C 1
ATOM 1894 O O . GLY A 1 259 ? -41.039 20.963 36.311 1.00 54.78 259 GLY A O 1
ATOM 1895 N N . PRO A 1 260 ? -41.780 22.922 35.488 1.00 69.94 260 PRO A N 1
ATOM 1896 C CA . PRO A 1 260 ? -42.269 23.399 36.764 1.00 69.94 260 PRO A CA 1
ATOM 1897 C C . PRO A 1 260 ? -43.708 22.918 36.926 1.00 69.94 260 PRO A C 1
ATOM 1899 O O . PRO A 1 260 ? -44.583 23.598 36.414 1.00 69.94 260 PRO A O 1
ATOM 1902 N N . HIS A 1 261 ? -43.963 21.793 37.601 1.00 56.00 261 HIS A N 1
ATOM 1903 C CA . HIS A 1 261 ? -45.274 21.491 38.200 1.00 56.00 261 HIS A CA 1
ATOM 1904 C C . HIS A 1 261 ? -45.126 20.547 39.392 1.00 56.00 261 HIS A C 1
ATOM 1906 O O . HIS A 1 261 ? -44.615 19.422 39.193 1.00 56.00 261 HIS A O 1
#